Protein AF-A0A8T4S2D9-F1 (afdb_monomer_lite)

Foldseek 3Di:
DDDDDDQDDLVRLLVVLLVLCQVFQKAAQDDDDPPPDTDRIDGPCCRQLVDPSSVSSLLNNVLVVCPPDDFQEEEAEPDFRVSNQVSNCVSCVVVVHRHWYKYAYPAFDPDDPRARMDTPDDAATAYEYEGAEFDQQPRVVVVCVSSVVRNYHDQAYEYAEYQPPHNRVVCVVVVHDYYYSYYPVSHCPVPPPDPPPVDPPPDPPPPPDPPPPPPDPPLCPVQVVFWAADWDAPPVQQWIWTDGQQQKTFIAHVVNHTQDMDRHDGGKYFAEDDPFWTWIDHQQQKIFIAGPNRRHTQEMDHDPAGFQHWYDDPLAIWTFGQQQKIFGAHNRYRHTPDMDGDPDFGFNYWDDDNQKIWTAGPVRDIDIDGND

Structure (mmCIF, N/CA/C/O backbone):
data_AF-A0A8T4S2D9-F1
#
_entry.id   AF-A0A8T4S2D9-F1
#
loop_
_atom_site.group_PDB
_atom_site.id
_atom_site.type_symbol
_atom_site.label_atom_id
_atom_site.label_alt_id
_atom_site.label_comp_id
_atom_site.label_asym_id
_atom_site.label_entity_id
_atom_site.label_seq_id
_atom_site.pdbx_PDB_ins_code
_atom_site.Cartn_x
_atom_site.Cartn_y
_atom_site.Cartn_z
_atom_site.occupancy
_atom_site.B_iso_or_equiv
_atom_site.auth_seq_id
_atom_site.auth_comp_id
_atom_site.auth_asym_id
_atom_site.auth_atom_id
_atom_site.pdbx_PDB_model_num
ATOM 1 N N . MET A 1 1 ? 1.101 34.902 34.297 1.00 40.12 1 MET A N 1
ATOM 2 C CA . MET A 1 1 ? 0.117 34.464 33.284 1.00 40.12 1 MET A CA 1
ATOM 3 C C . MET A 1 1 ? 0.397 35.262 32.028 1.00 40.12 1 MET A C 1
ATOM 5 O O . MET A 1 1 ? -0.194 36.312 31.840 1.00 40.12 1 MET A O 1
ATOM 9 N N . GLU A 1 2 ? 1.355 34.818 31.225 1.00 36.38 2 GLU A N 1
ATOM 10 C CA . GLU A 1 2 ? 1.645 35.434 29.930 1.00 36.38 2 GLU A CA 1
ATOM 11 C C . GLU A 1 2 ? 1.267 34.438 28.834 1.00 36.38 2 GLU A C 1
ATOM 13 O O . GLU A 1 2 ? 1.702 33.289 28.858 1.00 36.38 2 GLU A O 1
ATOM 18 N N . GLY A 1 3 ? 0.389 34.889 27.935 1.00 41.44 3 GLY A N 1
ATOM 19 C CA . GLY A 1 3 ? 0.235 34.404 26.564 1.00 41.44 3 GLY A CA 1
ATOM 20 C C . GLY A 1 3 ? -0.006 32.909 26.348 1.00 41.44 3 GLY A C 1
ATOM 21 O O . GLY A 1 3 ? 0.814 32.255 25.714 1.00 41.44 3 GLY A O 1
ATOM 22 N N . MET A 1 4 ? -1.158 32.364 26.755 1.00 44.28 4 MET A N 1
ATOM 23 C CA . MET A 1 4 ? -1.667 31.179 26.051 1.00 44.28 4 MET A CA 1
ATOM 24 C C . MET A 1 4 ? -2.374 31.661 24.791 1.00 44.28 4 MET A C 1
ATOM 26 O O . MET A 1 4 ? -3.465 32.217 24.878 1.00 44.28 4 MET A O 1
ATOM 30 N N . ALA A 1 5 ? -1.722 31.460 23.646 1.00 51.41 5 ALA A N 1
ATOM 31 C CA . ALA A 1 5 ? -2.341 31.579 22.334 1.00 51.41 5 ALA A CA 1
ATOM 32 C C . ALA A 1 5 ? -3.714 30.885 22.336 1.00 51.41 5 ALA A C 1
ATOM 34 O O . ALA A 1 5 ? -3.860 29.811 22.935 1.00 51.41 5 ALA A O 1
ATOM 35 N N . ASP A 1 6 ? -4.699 31.514 21.688 1.00 60.59 6 ASP A N 1
ATOM 36 C CA . ASP A 1 6 ? -6.007 30.915 21.425 1.00 60.59 6 ASP A CA 1
ATOM 37 C C . ASP A 1 6 ? -5.838 29.454 20.992 1.00 60.59 6 ASP A C 1
ATOM 39 O O . ASP A 1 6 ? -4.930 29.118 20.223 1.00 60.59 6 ASP A O 1
ATOM 43 N N . LEU A 1 7 ? -6.692 28.567 21.518 1.00 58.88 7 LEU A N 1
ATOM 44 C CA . LEU A 1 7 ? -6.711 27.175 21.073 1.00 58.88 7 LEU A CA 1
ATOM 45 C C . LEU A 1 7 ? -6.850 27.182 19.542 1.00 58.88 7 LEU A C 1
ATOM 47 O O . LEU A 1 7 ? -7.787 27.814 19.040 1.00 58.88 7 LEU A O 1
ATOM 51 N N . PRO A 1 8 ? -5.954 26.510 18.795 1.00 74.44 8 PRO A N 1
ATOM 52 C CA . PRO A 1 8 ? -6.061 26.490 17.349 1.00 74.44 8 PRO A CA 1
ATOM 53 C C . PRO A 1 8 ? -7.419 25.900 16.979 1.00 74.44 8 PRO A C 1
ATOM 55 O O . PRO A 1 8 ? -7.876 24.918 17.577 1.00 74.44 8 PRO A O 1
ATOM 58 N N . LYS A 1 9 ? -8.086 26.513 15.999 1.00 85.75 9 LYS A N 1
ATOM 59 C CA . LYS A 1 9 ? -9.349 25.983 15.471 1.00 85.75 9 LYS A CA 1
ATOM 60 C C . LYS A 1 9 ? -9.108 24.572 14.931 1.00 85.75 9 LYS A C 1
ATOM 62 O O . LYS A 1 9 ? -8.006 24.264 14.483 1.00 85.75 9 LYS A O 1
ATOM 67 N N . TYR A 1 10 ? -10.147 23.734 14.938 1.00 89.44 10 TYR A N 1
ATOM 68 C CA . TYR A 1 10 ? -10.045 22.325 14.536 1.00 89.44 10 TYR A CA 1
ATOM 69 C C . TYR A 1 10 ? -9.284 22.129 13.215 1.00 89.44 10 TYR A C 1
ATOM 71 O O . TYR A 1 10 ? -8.347 21.341 13.176 1.00 89.44 10 TYR A O 1
ATOM 79 N N . GLU A 1 11 ? -9.614 22.898 12.173 1.00 91.25 11 GLU A N 1
ATOM 80 C CA . GLU A 1 11 ? -8.956 22.787 10.861 1.00 91.25 11 GLU A CA 1
ATOM 81 C C . GLU A 1 11 ? -7.472 23.173 10.883 1.00 91.25 11 GLU A C 1
ATOM 83 O O . GLU A 1 11 ? -6.650 22.529 10.235 1.00 91.25 11 GLU A O 1
ATOM 88 N N . GLU A 1 12 ? -7.097 24.180 11.675 1.00 90.75 12 GLU A N 1
ATOM 89 C CA . GLU A 1 12 ? -5.694 24.572 11.826 1.00 90.75 12 GLU A CA 1
ATOM 90 C C . GLU A 1 12 ? -4.903 23.476 12.548 1.00 90.75 12 GLU A C 1
ATOM 92 O O . GLU A 1 12 ? -3.819 23.080 12.112 1.00 90.75 12 GLU A O 1
ATOM 97 N N . ALA A 1 13 ? -5.468 22.942 13.634 1.00 93.06 13 ALA A N 1
ATOM 98 C CA . ALA A 1 13 ? -4.858 21.848 14.373 1.00 93.06 13 ALA A CA 1
ATOM 99 C C . ALA A 1 13 ? -4.751 20.578 13.517 1.00 93.06 13 ALA A C 1
ATOM 101 O O . ALA A 1 13 ? -3.737 19.879 13.573 1.00 93.06 13 ALA A O 1
ATOM 102 N N . ARG A 1 14 ? -5.771 20.311 12.692 1.00 95.62 14 ARG A N 1
ATOM 103 C CA . ARG A 1 14 ? -5.827 19.167 11.782 1.00 95.62 14 ARG A CA 1
ATOM 104 C C . ARG A 1 14 ? -4.739 19.279 10.727 1.00 95.62 14 ARG A C 1
ATOM 106 O O . ARG A 1 14 ? -3.975 18.337 10.560 1.00 95.62 14 ARG A O 1
ATOM 113 N N . GLU A 1 15 ? -4.601 20.426 10.073 1.00 92.12 15 GLU A N 1
ATOM 114 C CA . GLU A 1 15 ? -3.574 20.613 9.047 1.00 92.12 15 GLU A CA 1
ATOM 115 C C . GLU A 1 15 ? -2.151 20.545 9.625 1.00 92.12 15 GLU A C 1
ATOM 117 O O . GLU A 1 15 ? -1.279 19.885 9.057 1.00 92.12 15 GLU A O 1
ATOM 122 N N . ARG A 1 16 ? -1.903 21.155 10.791 1.00 92.69 16 ARG A N 1
ATOM 123 C CA . ARG A 1 16 ? -0.596 21.067 11.465 1.00 92.69 16 ARG A CA 1
ATOM 124 C C . ARG A 1 16 ? -0.253 19.634 11.862 1.00 92.69 16 ARG A C 1
ATOM 126 O O . ARG A 1 16 ? 0.860 19.175 11.609 1.00 92.69 16 ARG A O 1
ATOM 133 N N . LEU A 1 17 ? 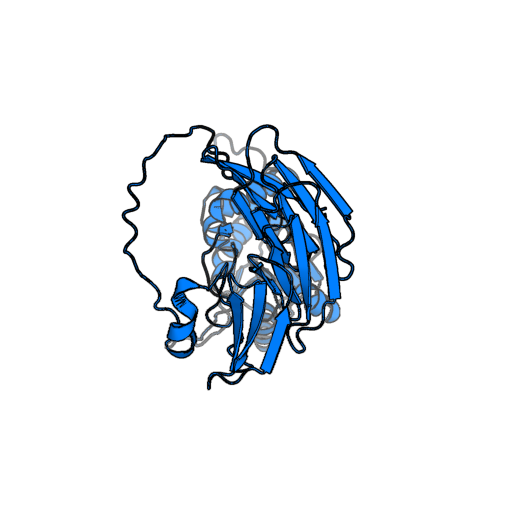-1.213 18.901 12.426 1.00 95.94 17 LEU A N 1
ATOM 134 C CA . LEU A 1 17 ? -1.000 17.507 12.804 1.00 95.94 17 LEU A CA 1
ATOM 135 C C . LEU A 1 17 ? -0.800 16.615 11.575 1.00 95.94 17 LEU A C 1
ATOM 137 O O . LEU A 1 17 ? 0.057 15.736 11.607 1.00 95.94 17 LEU A O 1
ATOM 141 N N . ARG A 1 18 ? -1.518 16.874 10.473 1.00 94.38 18 ARG A N 1
ATOM 142 C CA . ARG A 1 18 ? -1.321 16.178 9.192 1.00 94.38 18 ARG A CA 1
ATOM 143 C C . ARG A 1 18 ? 0.119 16.317 8.703 1.00 94.38 18 ARG A C 1
ATOM 145 O O . ARG A 1 18 ? 0.728 15.317 8.332 1.00 94.38 18 ARG A O 1
ATOM 152 N N . ARG A 1 19 ? 0.692 17.526 8.767 1.00 87.00 19 ARG A N 1
ATOM 153 C CA . ARG A 1 19 ? 2.099 17.772 8.404 1.00 87.00 19 ARG A CA 1
ATOM 154 C C . ARG A 1 19 ? 3.067 17.009 9.296 1.00 87.00 19 ARG A C 1
ATOM 156 O O . ARG A 1 19 ? 3.975 16.382 8.765 1.00 87.00 19 ARG A O 1
ATOM 163 N N . LEU A 1 20 ? 2.844 16.996 10.612 1.00 90.19 20 LEU A N 1
ATOM 164 C CA . LEU A 1 20 ? 3.664 16.197 11.528 1.00 90.19 20 LEU A CA 1
ATOM 165 C C . LEU A 1 20 ? 3.582 14.704 11.184 1.00 90.19 20 LEU A C 1
ATOM 167 O O . LEU A 1 20 ? 4.607 14.041 11.084 1.00 90.19 20 LEU A O 1
ATOM 171 N N . ILE A 1 21 ? 2.388 14.167 10.924 1.00 93.31 21 ILE A N 1
ATOM 172 C CA . ILE A 1 21 ? 2.227 12.771 10.484 1.00 93.31 21 ILE A CA 1
ATOM 173 C C . ILE A 1 21 ? 3.008 12.507 9.192 1.00 93.31 21 ILE A C 1
ATOM 175 O O . ILE A 1 21 ? 3.721 11.511 9.112 1.00 93.31 21 ILE A O 1
ATOM 179 N N . MET A 1 22 ? 2.941 13.411 8.217 1.00 83.81 22 MET A N 1
ATOM 180 C CA . MET A 1 22 ? 3.676 13.286 6.956 1.00 83.81 22 MET A CA 1
ATOM 181 C C . MET A 1 22 ? 5.196 13.441 7.071 1.00 83.81 22 MET A C 1
ATOM 183 O O . MET A 1 22 ? 5.897 13.085 6.127 1.00 83.81 22 MET A O 1
ATOM 187 N N . ASP A 1 23 ? 5.689 14.057 8.139 1.00 80.50 23 ASP A N 1
ATOM 188 C CA . ASP A 1 23 ? 7.114 14.295 8.375 1.00 80.50 23 ASP A CA 1
ATOM 189 C C . ASP A 1 23 ? 7.760 13.134 9.145 1.00 80.50 23 ASP A C 1
ATOM 191 O O . ASP A 1 23 ? 8.863 12.700 8.833 1.00 80.50 23 ASP A O 1
ATOM 195 N N . ARG A 1 24 ? 7.041 12.580 10.128 1.00 89.00 24 ARG A N 1
ATOM 196 C CA . ARG A 1 24 ? 7.608 11.613 11.087 1.00 89.00 24 ARG A CA 1
ATOM 197 C C . ARG A 1 24 ? 6.763 10.375 11.349 1.00 89.00 24 ARG A C 1
ATOM 199 O O . ARG A 1 24 ? 7.310 9.360 11.780 1.00 89.00 24 ARG A O 1
ATOM 206 N N . GLY A 1 25 ? 5.457 10.454 11.104 1.00 87.75 25 GLY A N 1
ATOM 207 C CA . GLY A 1 25 ? 4.507 9.372 11.366 1.00 87.75 25 GLY A CA 1
ATOM 208 C C . GLY A 1 25 ? 4.432 8.313 10.266 1.00 87.75 25 GLY A C 1
ATOM 209 O O . GLY A 1 25 ? 3.946 7.220 10.538 1.00 87.75 25 GLY A O 1
ATOM 210 N N . ILE A 1 26 ? 4.906 8.609 9.053 1.00 84.69 26 ILE A N 1
ATOM 211 C CA . ILE A 1 26 ? 4.998 7.658 7.936 1.00 84.69 26 ILE A CA 1
ATOM 212 C C . ILE A 1 26 ? 6.454 7.201 7.809 1.00 84.69 26 ILE A C 1
ATOM 214 O O . ILE A 1 26 ? 7.343 8.015 7.567 1.00 84.69 26 ILE A O 1
ATOM 218 N N . LYS A 1 27 ? 6.697 5.899 7.969 1.00 81.50 27 LYS A N 1
ATOM 219 C CA . LYS A 1 27 ? 8.010 5.267 7.801 1.00 81.50 27 LYS A CA 1
ATOM 220 C C . LYS A 1 27 ? 8.038 4.526 6.471 1.00 81.50 27 LYS A C 1
ATOM 222 O O . LYS A 1 27 ? 7.222 3.637 6.242 1.00 81.50 27 LYS A O 1
ATOM 227 N N . TRP A 1 28 ? 8.951 4.893 5.583 1.00 70.31 28 TRP A N 1
ATOM 228 C CA . TRP A 1 28 ? 9.031 4.334 4.231 1.00 70.31 28 TRP A CA 1
ATOM 229 C C . TRP A 1 28 ? 9.990 3.146 4.187 1.00 70.31 28 TRP A C 1
ATOM 231 O O . TRP A 1 28 ? 11.093 3.222 4.716 1.00 70.31 28 TRP A O 1
ATOM 241 N N . GLY A 1 29 ? 9.572 2.034 3.576 1.00 55.22 29 GLY A N 1
ATOM 242 C CA . GLY A 1 29 ? 10.379 0.809 3.466 1.00 55.22 29 GLY A CA 1
ATOM 243 C C . GLY A 1 29 ? 10.668 0.081 4.789 1.00 55.22 29 GLY A C 1
ATOM 244 O O . GLY A 1 29 ? 11.360 -0.942 4.790 1.00 55.22 29 GLY A O 1
ATOM 245 N N . GLU A 1 30 ? 10.140 0.583 5.905 1.00 56.03 30 GLU A N 1
ATOM 246 C CA . GLU A 1 30 ? 10.275 0.004 7.238 1.00 56.03 30 GLU A CA 1
ATOM 247 C C . GLU A 1 30 ? 9.021 -0.795 7.611 1.00 56.03 30 GLU A C 1
ATOM 249 O O . GLU A 1 30 ? 7.894 -0.323 7.459 1.00 56.03 30 GLU A O 1
ATOM 254 N N . GLY A 1 31 ? 9.223 -2.006 8.141 1.00 54.72 31 GLY A N 1
ATOM 255 C CA . GLY A 1 31 ? 8.164 -2.895 8.625 1.00 54.72 31 GLY A CA 1
ATOM 256 C C . GLY A 1 31 ? 7.902 -4.115 7.735 1.00 54.72 31 GLY A C 1
ATOM 257 O O . GLY A 1 31 ? 8.280 -4.165 6.565 1.00 54.72 31 GLY A O 1
ATOM 258 N N . MET A 1 32 ? 7.256 -5.128 8.312 1.00 41.47 32 MET A N 1
ATOM 259 C CA . MET A 1 32 ? 6.897 -6.381 7.637 1.00 41.47 32 MET A CA 1
ATOM 260 C C . MET A 1 32 ? 5.380 -6.461 7.438 1.00 41.47 32 MET A C 1
ATOM 262 O O . MET A 1 32 ? 4.614 -6.187 8.364 1.00 41.47 32 MET A O 1
ATOM 266 N N . MET A 1 33 ? 4.936 -6.871 6.248 1.00 47.72 33 MET A N 1
ATOM 267 C CA . MET A 1 33 ? 3.598 -7.449 6.080 1.00 47.72 33 MET A CA 1
ATOM 268 C C . MET A 1 33 ? 3.614 -8.919 6.535 1.00 47.72 33 MET A C 1
ATOM 270 O O . MET A 1 33 ? 4.644 -9.440 6.943 1.00 47.72 33 MET A O 1
ATOM 274 N N . ARG A 1 34 ? 2.467 -9.612 6.543 1.00 33.16 34 ARG A N 1
ATOM 275 C CA . ARG A 1 34 ? 2.457 -11.067 6.797 1.00 33.16 34 ARG A CA 1
ATOM 276 C C . ARG A 1 34 ? 3.310 -11.778 5.731 1.00 33.16 34 ARG A C 1
ATOM 278 O O . ARG A 1 34 ? 3.005 -11.649 4.550 1.00 33.16 34 ARG A O 1
ATOM 285 N N . GLY A 1 35 ? 4.305 -12.558 6.163 1.00 38.19 35 GLY A N 1
ATOM 286 C CA . GLY A 1 35 ? 5.323 -13.164 5.288 1.00 38.19 35 GLY A CA 1
ATOM 287 C C . GLY A 1 35 ? 6.521 -12.231 5.084 1.00 38.19 35 GLY A C 1
ATOM 288 O O . GLY A 1 35 ? 6.435 -11.056 5.413 1.00 38.19 35 GLY A O 1
ATOM 289 N N . ASP A 1 36 ? 7.638 -12.724 4.551 1.00 37.81 36 ASP A N 1
ATOM 290 C CA . ASP A 1 36 ? 8.926 -12.000 4.440 1.00 37.81 36 ASP A CA 1
ATOM 291 C C . ASP A 1 36 ? 8.929 -10.773 3.485 1.00 37.81 36 ASP A C 1
ATOM 293 O O . ASP A 1 36 ? 9.962 -10.377 2.945 1.00 37.81 36 ASP A O 1
ATOM 297 N N . VAL A 1 37 ? 7.773 -10.151 3.242 1.00 39.72 37 VAL A N 1
ATOM 298 C CA . VAL A 1 37 ? 7.588 -8.994 2.364 1.00 39.72 37 VAL A CA 1
ATOM 299 C C . VAL A 1 37 ? 7.644 -7.706 3.189 1.00 39.72 37 VAL A C 1
ATOM 301 O O . VAL A 1 37 ? 6.832 -7.492 4.095 1.00 39.72 37 VAL A O 1
ATOM 304 N N . ARG A 1 38 ? 8.585 -6.813 2.855 1.00 47.62 38 ARG A N 1
ATOM 305 C CA . ARG A 1 38 ? 8.668 -5.473 3.460 1.00 47.62 38 ARG A CA 1
ATOM 306 C C . ARG A 1 38 ? 7.488 -4.604 3.026 1.00 47.62 38 ARG A C 1
ATOM 308 O O . ARG A 1 38 ? 7.089 -4.617 1.863 1.00 47.62 38 ARG A O 1
ATOM 315 N N . ALA A 1 39 ? 6.939 -3.837 3.961 1.00 51.28 39 ALA A N 1
ATOM 316 C CA . ALA A 1 39 ? 5.888 -2.871 3.667 1.00 51.28 39 ALA A CA 1
ATOM 317 C C . ALA A 1 39 ? 6.466 -1.643 2.938 1.00 51.28 39 ALA A C 1
ATOM 319 O O . ALA A 1 39 ? 7.525 -1.146 3.312 1.00 51.28 39 ALA A O 1
ATOM 320 N N . LYS A 1 40 ? 5.766 -1.136 1.907 1.00 59.81 40 LYS A N 1
ATOM 321 C CA . LYS A 1 40 ? 6.160 0.094 1.181 1.00 59.81 40 LYS A CA 1
ATOM 322 C C . LYS A 1 40 ? 6.233 1.299 2.120 1.00 59.81 40 LYS A C 1
ATOM 324 O O . LYS A 1 40 ? 7.136 2.123 2.023 1.00 59.81 40 LYS A O 1
ATOM 329 N N . TRP A 1 41 ? 5.295 1.355 3.053 1.00 75.81 41 TRP A N 1
ATOM 330 C CA . TRP A 1 41 ? 5.269 2.292 4.157 1.00 75.81 41 TRP A CA 1
ATOM 331 C C . TRP A 1 41 ? 4.575 1.643 5.352 1.00 75.81 41 TRP A C 1
ATOM 333 O O . TRP A 1 41 ? 3.748 0.739 5.200 1.00 75.81 41 TRP A O 1
ATOM 343 N N . THR A 1 42 ? 4.888 2.129 6.544 1.00 77.19 42 THR A N 1
ATOM 344 C CA . THR A 1 42 ? 4.142 1.866 7.771 1.00 77.19 42 THR A CA 1
ATOM 345 C C . THR A 1 42 ? 3.823 3.173 8.476 1.00 77.19 42 THR A C 1
ATOM 347 O O . THR A 1 42 ? 4.488 4.188 8.283 1.00 77.19 42 THR A O 1
ATOM 350 N N . PHE A 1 43 ? 2.771 3.156 9.287 1.00 85.56 43 PHE A N 1
ATOM 351 C CA . PHE A 1 43 ? 2.509 4.242 10.218 1.00 85.56 43 PHE A CA 1
ATOM 352 C C . PHE A 1 43 ? 3.154 3.918 11.561 1.00 85.56 43 PHE A C 1
ATOM 354 O O . PHE A 1 43 ? 2.818 2.906 12.175 1.00 85.56 43 PHE A O 1
ATOM 361 N N . ASP A 1 44 ? 4.016 4.813 12.035 1.00 91.50 44 ASP A N 1
ATOM 362 C CA . ASP A 1 44 ? 4.398 4.886 13.440 1.00 91.50 44 ASP A CA 1
ATOM 363 C C . ASP A 1 44 ? 3.936 6.218 14.034 1.00 91.50 44 ASP A C 1
ATOM 365 O O . ASP A 1 44 ? 4.689 7.179 14.184 1.00 91.50 44 ASP A O 1
ATOM 369 N N . LEU A 1 45 ? 2.647 6.291 14.365 1.00 95.50 45 LEU A N 1
ATOM 370 C CA . LEU A 1 45 ? 2.024 7.522 14.857 1.00 95.50 45 LEU A CA 1
ATOM 371 C C . LEU A 1 45 ? 2.504 7.913 16.260 1.00 95.50 45 LEU A C 1
ATOM 373 O O . LEU A 1 45 ? 2.291 9.050 16.681 1.00 95.50 45 LEU A O 1
ATOM 377 N N . ARG A 1 46 ? 3.200 7.024 16.977 1.00 95.81 46 ARG A N 1
ATOM 378 C CA . ARG A 1 46 ? 3.773 7.326 18.300 1.00 95.81 46 ARG A CA 1
ATOM 379 C C . ARG A 1 46 ? 4.890 8.359 18.200 1.00 95.81 46 ARG A C 1
ATOM 381 O O . ARG A 1 46 ? 4.971 9.225 19.064 1.00 95.81 46 ARG A O 1
ATOM 388 N N . GLU A 1 47 ? 5.649 8.346 17.105 1.00 94.75 47 GLU A N 1
ATOM 389 C CA . GLU A 1 47 ? 6.670 9.354 16.776 1.00 94.75 47 GLU A CA 1
ATOM 390 C C . GLU A 1 47 ? 6.088 10.769 16.656 1.00 94.75 47 GLU A C 1
ATOM 392 O O . GLU A 1 47 ? 6.806 11.761 16.768 1.00 94.75 47 GLU A O 1
ATOM 397 N N . VAL A 1 48 ? 4.775 10.873 16.434 1.00 96.62 48 VAL A N 1
ATOM 398 C CA . VAL A 1 48 ? 4.039 12.140 16.399 1.00 96.62 48 VAL A CA 1
ATOM 399 C C . VAL A 1 48 ? 3.375 12.418 17.739 1.00 96.62 48 VAL A C 1
ATOM 401 O O . VAL A 1 48 ? 3.556 13.491 18.314 1.00 96.62 48 VAL A O 1
ATOM 404 N N . LEU A 1 49 ? 2.614 11.450 18.248 1.00 97.38 49 LEU A N 1
ATOM 405 C CA . LEU A 1 49 ? 1.780 11.596 19.441 1.00 97.38 49 LEU A CA 1
ATOM 406 C C . LEU A 1 49 ? 2.595 11.806 20.724 1.00 97.38 49 LEU A C 1
ATOM 408 O O . LEU A 1 49 ? 2.103 12.447 21.649 1.00 97.38 49 LEU A O 1
ATOM 412 N N . LEU A 1 50 ? 3.841 11.324 20.774 1.00 96.50 50 LEU A N 1
ATOM 413 C CA . LEU A 1 50 ? 4.757 11.505 21.908 1.00 96.50 50 LEU A CA 1
ATOM 414 C C . LEU A 1 50 ? 5.633 12.763 21.797 1.00 96.50 50 LEU A C 1
ATOM 416 O O . LEU A 1 50 ? 6.594 12.926 22.544 1.00 96.50 50 LEU A O 1
ATOM 420 N N . THR A 1 51 ? 5.293 13.680 20.893 1.00 96.06 51 THR A N 1
ATOM 421 C CA . THR A 1 51 ? 5.920 15.006 20.810 1.00 96.06 51 THR A CA 1
ATOM 422 C C . THR A 1 51 ? 5.031 16.038 21.505 1.00 96.06 51 THR A C 1
ATOM 424 O O . THR A 1 51 ? 3.809 15.879 21.478 1.00 96.06 51 THR A O 1
ATOM 427 N N . PRO A 1 52 ? 5.579 17.122 22.088 1.00 95.44 52 PRO A N 1
ATOM 428 C CA . PRO A 1 52 ? 4.754 18.143 22.738 1.00 95.44 52 PRO A CA 1
ATOM 429 C C . PRO A 1 52 ? 3.663 18.706 21.817 1.00 95.44 52 PRO A C 1
ATOM 431 O O . PRO A 1 52 ? 2.503 18.813 22.214 1.00 95.44 52 PRO A O 1
ATOM 434 N N . GLU A 1 53 ? 4.016 19.009 20.564 1.00 95.06 53 GLU A N 1
ATOM 435 C CA . GLU A 1 53 ? 3.073 19.555 19.589 1.00 95.06 53 GLU A CA 1
ATOM 436 C C . GLU A 1 53 ? 2.053 18.511 19.120 1.00 95.06 53 GLU A C 1
ATOM 438 O O . GLU A 1 53 ? 0.854 18.777 19.163 1.00 95.06 53 GLU A O 1
ATOM 443 N N . GLY A 1 54 ? 2.483 17.308 18.727 1.00 96.38 54 GLY A N 1
ATOM 444 C CA . GLY A 1 54 ? 1.559 16.270 18.261 1.00 96.38 54 GLY A CA 1
ATOM 445 C C . GLY A 1 54 ? 0.593 15.801 19.353 1.00 96.38 54 GLY A C 1
ATOM 446 O O . GLY A 1 54 ? -0.595 15.600 19.091 1.00 96.38 54 GLY A O 1
ATOM 447 N N . SER A 1 55 ? 1.067 15.716 20.597 1.00 96.69 55 SER A N 1
ATOM 448 C CA . SER A 1 55 ? 0.248 15.435 21.779 1.00 96.69 55 SER A CA 1
ATOM 449 C C . SER A 1 55 ? -0.819 16.517 21.996 1.00 96.69 55 SER A C 1
ATOM 451 O O . SER A 1 55 ? -2.008 16.222 22.135 1.00 96.69 55 SER A O 1
ATOM 453 N N . TYR A 1 56 ? -0.426 17.793 21.932 1.00 95.94 56 TYR A N 1
ATOM 454 C CA . TYR A 1 56 ? -1.355 18.914 22.056 1.00 95.94 56 TYR A CA 1
ATOM 455 C C . TYR A 1 56 ? -2.391 18.944 20.922 1.00 95.94 56 TYR A C 1
ATOM 457 O O . TYR A 1 56 ? -3.592 18.986 21.191 1.00 95.94 56 TYR A O 1
ATOM 465 N N . LEU A 1 57 ? -1.957 18.875 19.662 1.00 97.31 57 LEU A N 1
ATOM 466 C CA . LEU A 1 57 ? -2.844 18.957 18.498 1.00 97.31 57 LEU A CA 1
ATOM 467 C C . LEU A 1 57 ? -3.805 17.766 18.416 1.00 97.31 57 LEU A C 1
ATOM 469 O O . LEU A 1 57 ? -4.989 17.949 18.129 1.00 97.31 57 LEU A O 1
ATOM 473 N N . SER A 1 58 ? -3.337 16.552 18.719 1.00 97.62 58 SER A N 1
ATOM 474 C CA . SER A 1 58 ? -4.218 15.381 18.780 1.00 97.62 58 SER A CA 1
ATOM 475 C C . SER A 1 58 ? -5.287 15.547 19.863 1.00 97.62 58 SER A C 1
ATOM 477 O O . SER A 1 58 ? -6.456 15.287 19.592 1.00 97.62 58 SER A O 1
ATOM 479 N N . SER A 1 59 ? -4.952 16.081 21.044 1.00 97.50 59 SER A N 1
ATOM 480 C CA . SER A 1 59 ? -5.947 16.333 22.097 1.00 97.50 59 SER A CA 1
ATOM 481 C C . SER A 1 59 ? -7.076 17.277 21.657 1.00 97.50 59 SER A C 1
ATOM 483 O O . SER A 1 59 ? -8.239 17.027 21.979 1.00 97.50 59 SER A O 1
ATOM 485 N N . VAL A 1 60 ? -6.757 18.305 20.856 1.00 96.69 60 VAL A N 1
ATOM 486 C CA . VAL A 1 60 ? -7.742 19.222 20.253 1.00 96.69 60 VAL A CA 1
ATOM 487 C C . VAL A 1 60 ? -8.666 18.451 19.306 1.00 96.69 60 VAL A C 1
ATOM 489 O O . VAL A 1 60 ? -9.889 18.518 19.433 1.00 96.69 60 VAL A O 1
ATOM 492 N N . LEU A 1 61 ? -8.085 17.673 18.388 1.00 97.75 61 LEU A N 1
ATOM 493 C CA . LEU A 1 61 ? -8.827 16.907 17.384 1.00 97.75 61 LEU A CA 1
ATOM 494 C C . LEU A 1 61 ? -9.753 15.867 18.014 1.00 97.75 61 LEU A C 1
ATOM 496 O O . LEU A 1 61 ? -10.931 15.795 17.666 1.00 97.75 61 LEU A O 1
ATOM 500 N N . PHE A 1 62 ? -9.241 15.074 18.955 1.00 98.06 62 PHE A N 1
ATOM 501 C CA . PHE A 1 62 ? -10.034 14.063 19.648 1.00 98.06 62 PHE A CA 1
ATOM 502 C C . PHE A 1 62 ? -11.143 14.698 20.495 1.00 98.06 62 PHE A C 1
ATOM 504 O O . PHE A 1 62 ? -12.274 14.217 20.450 1.00 98.06 62 PHE A O 1
ATOM 511 N N . SER A 1 63 ? -10.872 15.799 21.205 1.00 96.94 63 SER A N 1
ATOM 512 C CA . SER A 1 63 ? -11.891 16.538 21.969 1.00 96.94 63 SER A CA 1
ATOM 513 C C . SER A 1 63 ? -13.058 16.992 21.082 1.00 96.94 63 SER A C 1
ATOM 515 O O . SER A 1 63 ? -14.225 16.834 21.455 1.00 96.94 63 SER A O 1
ATOM 517 N N . GLU A 1 64 ? -12.760 17.487 19.876 1.00 96.19 64 GLU A N 1
ATOM 518 C CA . GLU A 1 64 ? -13.777 17.892 18.903 1.00 96.19 64 GLU A CA 1
ATOM 519 C C . GLU A 1 64 ? -14.544 16.690 18.338 1.00 96.19 64 GLU A C 1
ATOM 521 O O . GLU A 1 64 ? -15.776 16.689 18.306 1.00 96.19 64 GLU A O 1
ATOM 526 N N . MET A 1 65 ? -13.839 15.624 17.947 1.00 96.81 65 MET A N 1
ATOM 527 C CA . MET A 1 65 ? -14.466 14.411 17.416 1.00 96.81 65 MET A CA 1
ATOM 528 C C . MET A 1 65 ? -15.378 13.733 18.442 1.00 96.81 65 MET A C 1
ATOM 530 O O . MET A 1 65 ? -16.413 13.185 18.061 1.00 96.81 65 MET A O 1
ATOM 534 N N . LEU A 1 66 ? -15.065 13.828 19.734 1.00 96.94 66 LEU A N 1
ATOM 535 C CA . LEU A 1 66 ? -15.906 13.319 20.817 1.00 96.94 66 LEU A CA 1
ATOM 536 C C . LEU A 1 66 ? -17.221 14.093 20.996 1.00 96.94 66 LEU A C 1
ATOM 538 O O . LEU A 1 66 ? -18.129 13.608 21.673 1.00 96.94 66 LEU A O 1
ATOM 542 N N . LYS A 1 67 ? -17.394 15.269 20.377 1.00 94.12 67 LYS A N 1
ATOM 543 C CA . LYS A 1 67 ? -18.692 15.956 20.398 1.00 94.12 67 LYS A CA 1
ATOM 544 C C . LYS A 1 67 ? -19.770 15.109 19.709 1.00 94.12 67 LYS A C 1
ATOM 546 O O . LYS A 1 67 ? -19.575 14.544 18.625 1.00 94.12 67 LYS A O 1
ATOM 551 N N . GLY A 1 68 ? -20.934 15.035 20.353 1.00 90.31 68 GLY A N 1
ATOM 552 C CA . GLY A 1 68 ? -22.068 14.225 19.904 1.00 90.31 68 GLY A CA 1
ATOM 553 C C . GLY A 1 68 ? -21.930 12.728 20.198 1.00 90.31 68 GLY A C 1
ATOM 554 O O . GLY A 1 68 ? -22.626 11.933 19.566 1.00 90.31 68 GLY A O 1
ATOM 555 N N . PHE A 1 69 ? -21.014 12.339 21.083 1.00 95.81 69 PHE A N 1
ATOM 556 C CA . PHE A 1 69 ? -21.065 11.061 21.790 1.00 95.81 69 PHE A CA 1
ATOM 557 C C . PHE A 1 69 ? -21.619 11.296 23.198 1.00 95.81 69 PHE A C 1
ATOM 559 O O . PHE A 1 69 ? -21.330 12.328 23.804 1.00 95.81 69 PHE A O 1
ATOM 566 N N . ASP A 1 70 ? -22.388 10.336 23.702 1.00 94.75 70 ASP A N 1
ATOM 567 C CA . ASP A 1 70 ? -22.813 10.259 25.101 1.00 94.75 70 ASP A CA 1
ATOM 568 C C . ASP A 1 70 ? -21.938 9.214 25.801 1.00 94.75 70 ASP A C 1
ATOM 570 O O . ASP A 1 70 ? -22.052 8.024 25.503 1.00 94.75 70 ASP A O 1
ATOM 574 N N . PHE A 1 71 ? -20.984 9.663 26.618 1.00 96.31 71 PHE A N 1
ATOM 575 C CA . PHE A 1 71 ? -19.952 8.804 27.196 1.00 96.31 71 PHE A CA 1
ATOM 576 C C . PHE A 1 71 ? -19.428 9.334 28.531 1.00 96.31 71 PHE A C 1
ATOM 578 O O . PHE A 1 71 ? -19.343 10.542 28.749 1.00 96.31 71 PHE A O 1
ATOM 585 N N . ASP A 1 72 ? -19.000 8.402 29.377 1.00 96.88 72 ASP A N 1
ATOM 586 C CA . ASP A 1 72 ? -18.450 8.650 30.706 1.00 96.88 72 ASP A CA 1
ATOM 587 C C . ASP A 1 72 ? -16.919 8.607 30.707 1.00 96.88 72 ASP A C 1
ATOM 589 O O . ASP A 1 72 ? -16.276 9.310 31.483 1.00 96.88 72 ASP A O 1
ATOM 593 N N . MET A 1 73 ? -16.314 7.776 29.849 1.00 97.31 73 MET A N 1
ATOM 594 C CA . MET A 1 73 ? -14.864 7.551 29.837 1.00 97.31 73 MET A CA 1
ATOM 595 C C . MET A 1 73 ? -14.293 7.413 28.426 1.00 97.31 73 MET A C 1
ATOM 597 O O . MET A 1 73 ? -14.980 7.004 27.486 1.00 97.31 73 MET A O 1
ATOM 601 N N . VAL A 1 74 ? -12.995 7.685 28.295 1.00 97.88 74 VAL A N 1
ATOM 602 C CA . VAL A 1 74 ? -12.257 7.539 27.035 1.00 97.88 74 VAL A CA 1
ATOM 603 C C . VAL A 1 74 ? -10.992 6.710 27.236 1.00 97.88 74 VAL A C 1
ATOM 605 O O . VAL A 1 74 ? -10.309 6.839 28.246 1.00 97.88 74 VAL A O 1
ATOM 608 N N . GLY A 1 75 ? -10.662 5.833 26.298 1.00 97.69 75 GLY A N 1
ATOM 609 C CA . GLY A 1 75 ? -9.534 4.928 26.484 1.00 97.69 75 GLY A CA 1
ATOM 610 C C . GLY A 1 75 ? -9.317 3.993 25.318 1.00 97.69 75 GLY A C 1
ATOM 611 O O . GLY A 1 75 ? -10.100 3.999 24.383 1.00 97.69 75 GLY A O 1
ATOM 612 N N . GLY A 1 76 ? -8.274 3.173 25.330 1.00 96.81 76 GLY A N 1
ATOM 613 C CA . GLY A 1 76 ? -7.983 2.359 24.152 1.00 96.81 76 GLY A CA 1
ATOM 614 C C . GLY A 1 76 ? -6.957 1.258 24.353 1.00 96.81 76 GLY A C 1
ATOM 615 O O . GLY A 1 76 ? -6.446 1.085 25.460 1.00 96.81 76 GLY A O 1
ATOM 616 N N . PRO A 1 77 ? -6.686 0.469 23.299 1.00 94.50 77 PRO A N 1
ATOM 617 C CA . PRO A 1 77 ? -5.692 -0.591 23.342 1.00 94.50 77 PRO A CA 1
ATOM 618 C C . PRO A 1 77 ? -4.270 -0.036 23.503 1.00 94.50 77 PRO A C 1
ATOM 620 O O . PRO A 1 77 ? -3.845 0.865 22.785 1.00 94.50 77 PRO A O 1
ATOM 623 N N . SER A 1 78 ? -3.510 -0.657 24.400 1.00 91.88 78 SER A N 1
ATOM 624 C CA . SER A 1 78 ? -2.083 -0.395 24.577 1.00 91.88 78 SER A CA 1
ATOM 625 C C . SER A 1 78 ? -1.278 -0.799 23.329 1.00 91.88 78 SER A C 1
ATOM 627 O O . SER A 1 78 ? -1.567 -1.826 22.699 1.00 91.88 78 SER A O 1
ATOM 629 N N . LEU A 1 79 ? -0.239 -0.071 22.904 1.00 89.19 79 LEU A N 1
ATOM 630 C CA . LEU A 1 79 ? 0.452 1.052 23.573 1.00 89.19 79 LEU A CA 1
ATOM 631 C C . LEU A 1 79 ? 0.113 2.442 22.990 1.00 89.19 79 LEU A C 1
ATOM 633 O O . LEU A 1 79 ? 0.523 3.471 23.520 1.00 89.19 79 LEU A O 1
ATOM 637 N N . ALA A 1 80 ? -0.555 2.495 21.839 1.00 89.12 80 ALA A N 1
ATOM 638 C CA . ALA A 1 80 ? -0.743 3.759 21.132 1.00 89.12 80 ALA A CA 1
ATOM 639 C C . ALA A 1 80 ? -1.767 4.669 21.829 1.00 89.12 80 ALA A C 1
ATOM 641 O O . ALA A 1 80 ? -1.599 5.890 21.856 1.00 89.12 80 ALA A O 1
ATOM 642 N N . ALA A 1 81 ? -2.796 4.076 22.443 1.00 93.81 81 ALA A N 1
ATOM 643 C CA . ALA A 1 81 ? -3.846 4.823 23.119 1.00 93.81 81 ALA A CA 1
ATOM 644 C C . ALA A 1 81 ? -3.325 5.654 24.302 1.00 93.81 81 ALA A C 1
ATOM 646 O O . ALA A 1 81 ? -3.842 6.741 24.536 1.00 93.81 81 ALA A O 1
ATOM 647 N N . GLU A 1 82 ? -2.286 5.215 25.020 1.00 94.50 82 GLU A N 1
ATOM 648 C CA . GLU A 1 82 ? -1.680 5.955 26.136 1.00 94.50 82 GLU A CA 1
ATOM 649 C C . GLU A 1 82 ? -1.238 7.365 25.715 1.00 94.50 82 GLU A C 1
ATOM 651 O O . GLU A 1 82 ? -1.487 8.338 26.432 1.00 94.50 82 GLU A O 1
ATOM 656 N N . ALA A 1 83 ? -0.638 7.485 24.525 1.00 95.75 83 ALA A N 1
ATOM 657 C CA . ALA A 1 83 ? -0.150 8.752 23.980 1.00 95.75 83 ALA A CA 1
ATOM 658 C C . ALA A 1 83 ? -1.283 9.723 23.594 1.00 95.75 83 ALA A C 1
ATOM 660 O O . ALA A 1 83 ? -1.050 10.923 23.477 1.00 95.75 83 ALA A O 1
ATOM 661 N N . ILE A 1 84 ? -2.509 9.217 23.427 1.00 98.00 84 ILE A N 1
ATOM 662 C CA . ILE A 1 84 ? -3.711 9.998 23.100 1.00 98.00 84 ILE A CA 1
ATOM 663 C C . ILE A 1 84 ? -4.504 10.318 24.369 1.00 98.00 84 ILE A C 1
ATOM 665 O O . ILE A 1 84 ? -4.920 11.455 24.578 1.00 98.00 84 ILE A O 1
ATOM 669 N N . VAL A 1 85 ? -4.718 9.324 25.234 1.00 98.19 85 VAL A N 1
ATOM 670 C CA . VAL A 1 85 ? -5.587 9.427 26.414 1.00 98.19 85 VAL A CA 1
ATOM 671 C C . VAL A 1 85 ? -5.055 10.463 27.397 1.00 98.19 85 VAL A C 1
ATOM 673 O O . VAL A 1 85 ? -5.817 11.324 27.831 1.00 98.19 85 VAL A O 1
ATOM 676 N N . CYS A 1 86 ? -3.759 10.426 27.719 1.00 96.75 86 CYS A N 1
ATOM 677 C CA . CYS A 1 86 ? -3.148 11.337 28.690 1.00 96.75 86 CYS A CA 1
ATOM 678 C C . CYS A 1 86 ? -3.339 12.829 28.344 1.00 96.75 86 CYS A C 1
ATOM 680 O O . CYS A 1 86 ? -3.875 13.564 29.180 1.00 96.75 86 CYS A O 1
ATOM 682 N N . PRO A 1 87 ? -2.963 13.317 27.145 1.00 97.31 87 PRO A N 1
ATOM 683 C CA . PRO A 1 87 ? -3.190 14.718 26.795 1.00 97.31 87 PRO A CA 1
ATOM 684 C C . PRO A 1 87 ? -4.676 15.039 26.594 1.00 97.31 87 PRO A C 1
ATOM 686 O O . PRO A 1 87 ? -5.109 16.143 26.919 1.00 97.31 87 PRO A O 1
ATOM 689 N N . LEU A 1 88 ? -5.484 14.088 26.116 1.00 98.19 88 LEU A N 1
ATOM 690 C CA . LEU A 1 88 ? -6.912 14.292 25.887 1.00 98.19 88 LEU A CA 1
ATOM 691 C C . LEU A 1 88 ? -7.691 14.540 27.181 1.00 98.19 88 LEU A C 1
ATOM 693 O O . LEU A 1 88 ? -8.471 15.489 27.235 1.00 98.19 88 LEU A O 1
ATOM 697 N N . ILE A 1 89 ? -7.481 13.747 28.234 1.00 97.94 89 ILE A N 1
ATOM 698 C CA . ILE A 1 89 ? -8.199 13.953 29.505 1.00 97.94 89 ILE A CA 1
ATOM 699 C C . ILE A 1 89 ? -7.806 15.282 30.165 1.00 97.94 89 ILE A C 1
ATOM 701 O O . ILE A 1 89 ? -8.661 15.970 30.723 1.00 97.94 89 ILE A O 1
ATOM 705 N N . LEU A 1 90 ? -6.539 15.701 30.032 1.00 97.31 90 LEU A N 1
ATOM 706 C CA . LEU A 1 90 ? -6.074 17.015 30.484 1.00 97.31 90 LEU A CA 1
ATOM 707 C C . LEU A 1 90 ? -6.720 18.143 29.673 1.00 97.31 90 LEU A C 1
ATOM 709 O O . LEU A 1 90 ? -7.191 19.129 30.244 1.00 97.31 90 LEU A O 1
ATOM 713 N N . HIS A 1 91 ? -6.794 17.983 28.351 1.00 95.88 91 HIS A N 1
ATOM 714 C CA . HIS A 1 91 ? -7.449 18.932 27.460 1.00 95.88 91 HIS A CA 1
ATOM 715 C C . HIS A 1 91 ? -8.943 19.068 27.783 1.00 95.88 91 HIS A C 1
ATOM 717 O O . HIS A 1 91 ? -9.449 20.182 27.918 1.00 95.88 91 HIS A O 1
ATOM 723 N N . LEU A 1 92 ? -9.655 17.954 27.966 1.00 96.19 92 LEU A N 1
ATOM 724 C CA . LEU A 1 92 ? -11.068 17.943 28.351 1.00 96.19 92 LEU A CA 1
ATOM 725 C C . LEU A 1 92 ? -11.275 18.634 29.703 1.00 96.19 92 LEU A C 1
ATOM 727 O O . LEU A 1 92 ? -12.153 19.492 29.811 1.00 96.19 92 LEU A O 1
ATOM 731 N N . ARG A 1 93 ? -10.415 18.355 30.695 1.00 96.50 93 ARG A N 1
ATOM 732 C CA . ARG A 1 93 ? -10.462 19.000 32.015 1.00 96.50 93 ARG A CA 1
ATOM 733 C C . ARG A 1 93 ? -10.271 20.508 31.928 1.00 96.50 93 ARG A C 1
ATOM 735 O O . ARG A 1 93 ? -11.033 21.245 32.552 1.00 96.50 93 ARG A O 1
ATOM 742 N N . LYS A 1 94 ? -9.300 20.971 31.136 1.00 94.00 94 LYS A N 1
ATOM 743 C CA . LYS A 1 94 ? -9.064 22.404 30.892 1.00 94.00 94 LYS A CA 1
ATOM 744 C C . LYS A 1 94 ? -10.282 23.087 30.256 1.00 94.00 94 LYS A C 1
ATOM 746 O O . LYS A 1 94 ? -10.531 24.254 30.526 1.00 94.00 94 LYS A O 1
ATOM 751 N N . ASN A 1 95 ? -11.064 22.348 29.470 1.00 91.00 95 ASN A N 1
ATOM 752 C CA . ASN A 1 95 ? -12.307 22.811 28.849 1.00 91.00 95 ASN A CA 1
ATOM 753 C C . ASN A 1 95 ? -13.568 22.464 29.674 1.00 91.00 95 ASN A C 1
ATOM 755 O O . ASN A 1 95 ? -14.667 22.387 29.128 1.00 91.00 95 ASN A O 1
ATOM 759 N N . GLY A 1 96 ? -13.425 22.225 30.983 1.00 93.56 96 GLY A N 1
ATOM 760 C CA . GLY A 1 96 ? -14.548 22.053 31.913 1.00 93.56 96 GLY A CA 1
ATOM 761 C C . GLY A 1 96 ? -15.215 20.673 31.913 1.00 93.56 96 GLY A C 1
ATOM 762 O O . GLY A 1 96 ? -16.203 20.484 32.618 1.00 93.56 96 GLY A O 1
ATOM 763 N N . LYS A 1 97 ? -14.691 19.689 31.172 1.00 93.88 97 LYS A N 1
ATOM 764 C CA . LYS A 1 97 ? -15.222 18.317 31.135 1.00 93.88 97 LYS A CA 1
ATOM 765 C C . LYS A 1 97 ? -14.406 17.388 32.028 1.00 93.88 97 LYS A C 1
ATOM 767 O O . LYS A 1 97 ? -13.190 17.299 31.893 1.00 93.88 97 LYS A O 1
ATOM 772 N N . ASN A 1 98 ? -15.065 16.660 32.926 1.00 94.56 98 ASN A N 1
ATOM 773 C CA . ASN A 1 98 ? -14.405 15.705 33.817 1.00 94.56 98 ASN A CA 1
ATOM 774 C C . ASN A 1 98 ? -14.559 14.269 33.298 1.00 94.56 98 ASN A C 1
ATOM 776 O O . ASN A 1 98 ? -15.426 13.538 33.762 1.00 94.56 98 ASN A O 1
ATOM 780 N N . VAL A 1 99 ? -13.734 13.891 32.320 1.00 96.19 99 VAL A N 1
ATOM 781 C CA . VAL A 1 99 ? -13.777 12.567 31.680 1.00 96.19 99 VAL A CA 1
ATOM 782 C C . VAL A 1 99 ? -12.518 11.781 32.062 1.00 96.19 99 VAL A C 1
ATOM 784 O O . VAL A 1 99 ? -11.426 12.162 31.630 1.00 96.19 99 VAL A O 1
ATOM 787 N N . PRO A 1 100 ? -12.619 10.704 32.861 1.00 96.62 100 PRO A N 1
ATOM 788 C CA . PRO A 1 100 ? -11.480 9.851 33.173 1.00 96.62 100 PRO A CA 1
ATOM 789 C C . PRO A 1 100 ? -11.030 8.990 31.982 1.00 96.62 100 PRO A C 1
ATOM 791 O O . PRO A 1 100 ? -11.807 8.641 31.090 1.00 96.62 100 PRO A O 1
ATOM 794 N N . GLY A 1 101 ? -9.746 8.624 32.014 1.00 97.06 101 GLY A N 1
ATOM 795 C CA . GLY A 1 101 ? -9.101 7.757 31.032 1.00 97.06 101 GLY A CA 1
ATOM 796 C C . GLY A 1 101 ? -9.101 6.276 31.432 1.00 97.06 101 GLY A C 1
ATOM 797 O O . GLY A 1 101 ? -9.067 5.965 32.623 1.00 97.06 101 GLY A O 1
ATOM 798 N N . PHE A 1 102 ? -9.063 5.362 30.460 1.00 96.75 102 PHE A N 1
ATOM 799 C CA . PHE A 1 102 ? -8.768 3.937 30.681 1.00 96.75 102 PHE A CA 1
ATOM 800 C C . PHE A 1 102 ? -7.806 3.382 29.621 1.00 96.75 102 PHE A C 1
ATOM 802 O O . PHE A 1 102 ? -7.685 3.941 28.534 1.00 96.75 102 PHE A O 1
ATOM 809 N N . ILE A 1 103 ? -7.133 2.265 29.911 1.00 96.50 103 ILE A N 1
ATOM 810 C CA . ILE A 1 103 ? -6.215 1.595 28.972 1.00 96.50 103 ILE A CA 1
ATOM 811 C C . ILE A 1 103 ? -6.483 0.090 28.962 1.00 96.50 103 ILE A C 1
ATOM 813 O O . ILE A 1 103 ? -6.534 -0.546 30.012 1.00 96.50 103 ILE A O 1
ATOM 817 N N . VAL A 1 104 ? -6.624 -0.498 27.775 1.00 94.75 104 VAL A N 1
ATOM 818 C CA . VAL A 1 104 ? -6.819 -1.940 27.582 1.00 94.75 104 VAL A CA 1
ATOM 819 C C . VAL A 1 104 ? -5.483 -2.597 27.251 1.00 94.75 104 VAL A C 1
ATOM 821 O O . VAL A 1 104 ? -4.883 -2.349 26.206 1.00 94.75 104 VAL A O 1
ATOM 824 N N . ARG A 1 105 ? -5.007 -3.475 28.128 1.00 90.25 105 ARG A N 1
ATOM 825 C CA . ARG A 1 105 ? -3.716 -4.150 27.986 1.00 90.25 105 ARG A CA 1
ATOM 826 C C . ARG A 1 105 ? -3.763 -5.266 26.940 1.00 90.25 105 ARG A C 1
ATOM 828 O O . ARG A 1 105 ? -4.776 -5.948 26.745 1.00 90.25 105 ARG A O 1
ATOM 835 N N . LYS A 1 106 ? -2.618 -5.523 26.301 1.00 83.69 106 LYS A N 1
ATOM 836 C CA . LYS A 1 106 ? -2.432 -6.735 25.485 1.00 83.69 106 LYS A CA 1
ATOM 837 C C . LYS A 1 106 ? -2.379 -7.988 26.352 1.00 83.69 106 LYS A C 1
ATOM 839 O O . LYS A 1 106 ? -3.028 -8.971 26.022 1.00 83.69 106 LYS A O 1
ATOM 844 N N . GLU A 1 107 ? -1.709 -7.922 27.493 1.00 82.00 107 GLU A N 1
ATOM 845 C CA . GLU A 1 107 ? -1.534 -9.050 28.406 1.00 82.00 107 GLU A CA 1
ATOM 846 C C . GLU A 1 107 ? -1.793 -8.616 29.846 1.00 82.00 107 GLU A C 1
ATOM 848 O O . GLU A 1 107 ? -1.567 -7.457 30.223 1.00 82.00 107 GLU A O 1
ATOM 853 N N . ALA A 1 108 ? -2.289 -9.551 30.654 1.00 78.12 108 ALA A N 1
ATOM 854 C CA . ALA A 1 108 ? -2.484 -9.303 32.069 1.00 78.12 108 ALA A CA 1
ATOM 855 C C . ALA A 1 108 ? -1.128 -9.241 32.788 1.00 78.12 108 ALA A C 1
ATOM 857 O O . ALA A 1 108 ? -0.134 -9.794 32.318 1.00 78.12 108 ALA A O 1
ATOM 858 N N . LYS A 1 109 ? -1.067 -8.539 33.922 1.00 68.75 109 LYS A N 1
ATOM 859 C CA . LYS A 1 109 ? 0.145 -8.528 34.751 1.00 68.75 109 LYS A CA 1
ATOM 860 C C . LYS A 1 109 ? 0.453 -9.945 35.255 1.00 68.75 109 LYS A C 1
ATOM 862 O O . LYS A 1 109 ? -0.464 -10.687 35.595 1.00 68.75 109 LYS A O 1
ATOM 867 N N . SER A 1 110 ? 1.740 -10.275 35.359 1.00 61.44 110 SER A N 1
ATOM 868 C CA . SER A 1 110 ? 2.227 -11.523 35.962 1.00 61.44 110 SER A CA 1
ATOM 869 C C . SER A 1 110 ? 2.078 -11.556 37.489 1.00 61.44 110 SER A C 1
ATOM 871 O O . SER A 1 110 ? 2.141 -12.627 38.086 1.00 61.44 110 SER A O 1
ATOM 873 N N . SER A 1 111 ? 1.861 -10.404 38.132 1.00 53.28 111 SER A N 1
ATOM 874 C CA . SER A 1 111 ? 1.637 -10.281 39.576 1.00 53.28 111 SER A CA 1
ATOM 875 C C . SER A 1 111 ? 0.776 -9.053 39.923 1.00 53.28 111 SER A C 1
ATOM 877 O O . SER A 1 111 ? 0.704 -8.082 39.163 1.00 53.28 111 SER A O 1
ATOM 879 N N . GLY A 1 112 ? 0.095 -9.094 41.075 1.00 60.78 112 GLY A N 1
ATOM 880 C CA . GLY A 1 112 ? -0.843 -8.055 41.529 1.00 60.78 112 GLY A CA 1
ATOM 881 C C . GLY A 1 112 ? -2.277 -8.258 41.022 1.00 60.78 112 GLY A C 1
ATOM 882 O O . GLY A 1 112 ? -2.668 -9.366 40.671 1.00 60.78 112 GLY A O 1
ATOM 883 N N . LEU A 1 113 ? -3.089 -7.193 40.997 1.00 60.25 113 LEU A N 1
ATOM 884 C CA . LEU A 1 113 ? -4.440 -7.235 40.419 1.00 60.25 113 LEU A CA 1
ATOM 885 C C . LEU A 1 113 ? -4.346 -7.518 38.910 1.00 60.25 113 LEU A C 1
ATOM 887 O O . LEU A 1 113 ? -3.967 -6.648 38.125 1.00 60.25 113 LEU A O 1
ATOM 891 N N . ILE A 1 114 ? -4.694 -8.745 38.521 1.00 66.75 114 ILE A N 1
ATOM 892 C CA . ILE A 1 114 ? -4.654 -9.261 37.146 1.00 66.75 114 ILE A CA 1
ATOM 893 C C . ILE A 1 114 ? -5.829 -8.662 36.355 1.00 66.75 114 ILE A C 1
ATOM 895 O O . ILE A 1 114 ? -6.844 -9.309 36.114 1.00 66.75 114 ILE A O 1
ATOM 899 N N . LYS A 1 115 ? -5.720 -7.380 35.995 1.00 80.94 115 LYS A N 1
ATOM 900 C CA . LYS A 1 115 ? -6.709 -6.662 35.180 1.00 80.94 115 LYS A CA 1
ATOM 901 C C . LYS A 1 115 ? -6.199 -6.481 33.755 1.00 80.94 115 LYS A C 1
ATOM 903 O O . LYS A 1 115 ? -5.030 -6.167 33.537 1.00 80.94 115 LYS A O 1
ATOM 908 N N . LEU A 1 116 ? -7.095 -6.650 32.785 1.00 87.50 116 LEU A N 1
ATOM 909 C CA . LEU A 1 116 ? -6.842 -6.333 31.374 1.00 87.50 116 LEU A CA 1
ATOM 910 C C . LEU A 1 116 ? -7.284 -4.913 30.999 1.00 87.50 116 LEU A C 1
ATOM 912 O O . LEU A 1 116 ? -6.924 -4.439 29.926 1.00 87.50 116 LEU A O 1
ATOM 916 N N . VAL A 1 117 ? -8.019 -4.230 31.881 1.00 91.44 117 VAL A N 1
ATOM 917 C CA . VAL A 1 117 ? -8.430 -2.832 31.719 1.00 91.44 117 VAL A CA 1
ATOM 918 C C . VAL A 1 117 ? -7.976 -2.042 32.947 1.00 91.44 117 VAL A C 1
ATOM 920 O O . VAL A 1 117 ? -8.322 -2.383 34.078 1.00 91.44 117 VAL A O 1
ATOM 923 N N . GLU A 1 118 ? -7.160 -1.020 32.718 1.00 92.31 118 GLU A N 1
ATOM 924 C CA . GLU A 1 118 ? -6.609 -0.111 33.725 1.00 92.31 118 GLU A CA 1
ATOM 925 C C . GLU A 1 118 ? -7.393 1.212 33.722 1.00 92.31 118 GLU A C 1
ATOM 927 O O . GLU A 1 118 ? -7.914 1.622 32.685 1.00 92.31 118 GLU A O 1
ATOM 932 N N . GLY A 1 119 ? -7.435 1.902 34.864 1.00 90.19 119 GLY A N 1
ATOM 933 C CA . GLY A 1 119 ? -8.200 3.140 35.063 1.00 90.19 119 GLY A CA 1
ATOM 934 C C . GLY A 1 119 ? -9.401 2.951 36.001 1.00 90.19 119 GLY A C 1
ATOM 935 O O . GLY A 1 119 ? -9.679 1.827 36.428 1.00 90.19 119 GLY A O 1
ATOM 936 N N . PRO A 1 120 ? -10.118 4.034 36.355 1.00 90.94 120 PRO A N 1
ATOM 937 C CA . PRO A 1 120 ? -11.254 3.995 37.275 1.00 90.94 120 PRO A CA 1
ATOM 938 C C . PRO A 1 120 ? -12.530 3.499 36.570 1.00 90.94 120 PRO A C 1
ATOM 940 O O . PRO A 1 120 ? -13.572 4.147 36.614 1.00 90.94 120 PRO A O 1
ATOM 943 N N . VAL A 1 121 ? -12.421 2.370 35.868 1.00 84.44 121 VAL A N 1
ATOM 944 C CA . VAL A 1 121 ? -13.513 1.767 35.102 1.00 84.44 121 VAL A CA 1
ATOM 945 C C . VAL A 1 121 ? -14.585 1.254 36.053 1.00 84.44 121 VAL A C 1
ATOM 947 O O . VAL A 1 121 ? -14.280 0.526 37.000 1.00 84.44 121 VAL A O 1
ATOM 950 N N . ASN A 1 122 ? -15.831 1.640 35.793 1.00 80.25 122 ASN A N 1
ATOM 951 C CA . ASN A 1 122 ? -17.000 1.194 36.537 1.00 80.25 122 ASN A CA 1
ATOM 952 C C . ASN A 1 122 ? -17.953 0.399 35.632 1.00 80.25 122 ASN A C 1
ATOM 954 O O . ASN A 1 122 ? -17.940 0.528 34.403 1.00 80.25 122 ASN A O 1
ATOM 958 N N . GLU A 1 123 ? -18.766 -0.451 36.254 1.00 78.81 123 GLU A N 1
ATOM 959 C CA . GLU A 1 123 ? -19.831 -1.160 35.552 1.00 78.81 123 GLU A CA 1
ATOM 960 C C . GLU A 1 123 ? -20.845 -0.151 35.002 1.00 78.81 123 GLU A C 1
ATOM 962 O O . GLU A 1 123 ? -21.218 0.804 35.681 1.00 78.81 123 GLU A O 1
ATOM 967 N N . ARG A 1 124 ? -21.335 -0.404 33.786 1.00 86.50 124 ARG A N 1
ATOM 968 C CA . ARG A 1 124 ? -22.296 0.417 33.029 1.00 86.50 124 ARG A CA 1
ATOM 969 C C . ARG A 1 124 ? -21.759 1.745 32.491 1.00 86.50 124 ARG A C 1
ATOM 971 O O . ARG A 1 124 ? -22.531 2.449 31.847 1.00 86.50 124 ARG A O 1
ATOM 978 N N . ALA A 1 125 ? -20.471 2.061 32.668 1.00 92.56 125 ALA A N 1
ATOM 979 C CA . ALA A 1 125 ? -19.856 3.197 31.979 1.00 92.56 125 ALA A CA 1
ATOM 980 C C . ALA A 1 125 ? -20.037 3.076 30.464 1.00 92.56 125 ALA A C 1
ATOM 982 O O . ALA A 1 125 ? -19.667 2.060 29.863 1.00 92.56 125 ALA A O 1
ATOM 983 N N . LYS A 1 126 ? -20.515 4.152 29.842 1.00 96.38 126 LYS A N 1
ATOM 984 C CA . LYS A 1 126 ? -20.429 4.349 28.400 1.00 96.38 126 LYS A CA 1
ATOM 985 C C . LYS A 1 126 ? -19.022 4.799 28.052 1.00 96.38 126 LYS A C 1
ATOM 987 O O . LYS A 1 126 ? -18.522 5.796 28.572 1.00 96.38 126 LYS A O 1
ATOM 992 N N . VAL A 1 127 ? -18.361 4.072 27.165 1.00 97.00 127 VAL A N 1
ATOM 993 C CA . VAL A 1 127 ? -16.952 4.297 26.845 1.00 97.00 127 VAL A CA 1
ATOM 994 C C . VAL A 1 127 ? -16.747 4.533 25.359 1.00 97.00 127 VAL A C 1
ATOM 996 O O . VAL A 1 127 ? -17.299 3.822 24.517 1.00 97.00 127 VAL A O 1
ATOM 999 N N . VAL A 1 128 ? -15.916 5.519 25.028 1.00 98.06 128 VAL A N 1
ATOM 1000 C CA . VAL A 1 128 ? -15.422 5.710 23.660 1.00 98.06 128 VAL A CA 1
ATOM 1001 C C . VAL A 1 128 ? -14.013 5.151 23.569 1.00 98.06 128 VAL A C 1
ATOM 1003 O O . VAL A 1 128 ? -13.129 5.549 24.334 1.00 98.06 128 VAL A O 1
ATOM 1006 N N . LEU A 1 129 ? -13.796 4.238 22.618 1.00 97.62 129 LEU A N 1
ATOM 1007 C CA . LEU A 1 129 ? -12.447 3.782 22.313 1.00 97.62 129 LEU A CA 1
ATOM 1008 C C . LEU A 1 129 ? -11.704 4.841 21.505 1.00 97.62 129 LEU A C 1
ATOM 1010 O O . LEU A 1 129 ? -12.217 5.301 20.489 1.00 97.62 129 LEU A O 1
ATOM 1014 N N . VAL A 1 130 ? -10.477 5.156 21.901 1.00 98.00 130 VAL A N 1
ATOM 1015 C CA . VAL A 1 130 ? -9.529 5.939 21.108 1.00 98.00 130 VAL A CA 1
ATOM 1016 C C . VAL A 1 130 ? -8.356 5.077 20.669 1.00 98.00 130 VAL A C 1
ATOM 1018 O O . VAL A 1 130 ? -7.885 4.238 21.432 1.00 98.00 130 VAL A O 1
ATOM 1021 N N . ASP A 1 131 ? -7.893 5.253 19.438 1.00 96.06 131 ASP A N 1
ATOM 1022 C CA . ASP A 1 131 ? -6.700 4.564 18.934 1.00 96.06 131 ASP A CA 1
ATOM 1023 C C . ASP A 1 131 ? -5.991 5.411 17.875 1.00 96.06 131 ASP A C 1
ATOM 1025 O O . ASP A 1 131 ? -6.587 6.314 17.281 1.00 96.06 131 ASP A O 1
ATOM 1029 N N . ASP A 1 132 ? -4.731 5.112 17.595 1.00 95.31 132 ASP A N 1
ATOM 1030 C CA . ASP A 1 132 ? -3.969 5.839 16.582 1.00 95.31 132 ASP A CA 1
ATOM 1031 C C . ASP A 1 132 ? -4.427 5.493 15.158 1.00 95.31 132 ASP A C 1
ATOM 1033 O O . ASP A 1 132 ? -4.634 6.393 14.348 1.00 95.31 132 ASP A O 1
ATOM 1037 N N . ALA A 1 133 ? -4.682 4.219 14.860 1.00 93.19 133 ALA A N 1
ATOM 1038 C CA . ALA A 1 133 ? -5.116 3.809 13.533 1.00 93.19 133 ALA A CA 1
ATOM 1039 C C . ALA A 1 133 ? -6.133 2.667 13.521 1.00 93.19 133 ALA A C 1
ATOM 1041 O O . ALA A 1 133 ? -6.024 1.699 14.273 1.00 93.19 133 ALA A O 1
ATOM 1042 N N . ILE A 1 134 ? -7.078 2.686 12.580 1.00 89.44 134 ILE A N 1
ATOM 1043 C CA . ILE A 1 134 ? -7.954 1.546 12.270 1.00 89.44 134 ILE A CA 1
ATOM 1044 C C . ILE A 1 134 ? -7.533 0.940 10.933 1.00 89.44 134 ILE A C 1
ATOM 1046 O O . ILE A 1 134 ? -7.696 1.556 9.893 1.00 89.44 134 ILE A O 1
ATOM 1050 N N . ASN A 1 135 ? -7.022 -0.294 10.976 1.00 81.94 135 ASN A N 1
ATOM 1051 C CA . ASN A 1 135 ? -6.823 -1.145 9.802 1.00 81.94 135 ASN A CA 1
ATOM 1052 C C . ASN A 1 135 ? -7.976 -2.171 9.724 1.00 81.94 135 ASN A C 1
ATOM 1054 O O . ASN A 1 135 ? -9.126 -1.786 9.566 1.00 81.94 135 ASN A O 1
ATOM 1058 N N . GLN A 1 136 ? -7.736 -3.459 9.984 1.00 75.81 136 GLN A N 1
ATOM 1059 C CA . GLN A 1 136 ? -8.798 -4.487 9.984 1.00 75.81 136 GLN A CA 1
ATOM 1060 C C . GLN A 1 136 ? -9.762 -4.423 11.187 1.00 75.81 136 GLN A C 1
ATOM 1062 O O . GLN A 1 136 ? -10.744 -5.153 11.238 1.00 75.81 136 GLN A O 1
ATOM 1067 N N . GLY A 1 137 ? -9.472 -3.607 12.206 1.00 81.81 137 GLY A N 1
ATOM 1068 C CA . GLY A 1 137 ? -10.333 -3.466 13.389 1.00 81.81 137 GLY A CA 1
ATOM 1069 C C . GLY A 1 137 ? -10.119 -4.491 14.516 1.00 81.81 137 GLY A C 1
ATOM 1070 O O . GLY A 1 137 ? -10.669 -4.313 15.599 1.00 81.81 137 GLY A O 1
ATOM 1071 N N . ASN A 1 138 ? -9.277 -5.517 14.338 1.00 80.31 138 ASN A N 1
ATOM 1072 C CA . ASN A 1 138 ? -9.113 -6.617 15.309 1.00 80.31 138 ASN A CA 1
ATOM 1073 C C . ASN A 1 138 ? -8.789 -6.163 16.747 1.00 80.31 138 ASN A C 1
ATOM 1075 O O . ASN A 1 138 ? -9.372 -6.676 17.703 1.00 80.31 138 ASN A O 1
ATOM 1079 N N . SER A 1 139 ? -7.898 -5.177 16.921 1.00 84.25 139 SER A N 1
ATOM 1080 C CA . SER A 1 139 ? -7.568 -4.655 18.258 1.00 84.25 139 SER A CA 1
ATOM 1081 C C . SER A 1 139 ? -8.759 -3.963 18.929 1.00 84.25 139 SER A C 1
ATOM 1083 O O . SER A 1 139 ? -8.926 -4.075 20.140 1.00 84.25 139 SER A O 1
ATOM 1085 N N . LYS A 1 140 ? -9.626 -3.316 18.143 1.00 91.25 140 LYS A N 1
ATOM 1086 C CA . LYS A 1 140 ? -10.826 -2.614 18.606 1.00 91.25 140 LYS A CA 1
ATOM 1087 C C . LYS A 1 140 ? -11.869 -3.616 19.066 1.00 91.25 140 LYS A C 1
ATOM 1089 O O . LYS A 1 140 ? -12.366 -3.497 20.179 1.00 91.25 140 LYS A O 1
ATOM 1094 N N . PHE A 1 141 ? -12.122 -4.655 18.269 1.00 88.31 141 PHE A N 1
ATOM 1095 C CA . PHE A 1 141 ? -13.041 -5.731 18.651 1.00 88.31 141 PHE A CA 1
ATOM 1096 C C . PHE A 1 141 ? -12.605 -6.437 19.930 1.00 88.31 141 PHE A C 1
ATOM 1098 O O . PHE A 1 141 ? -13.425 -6.661 20.820 1.00 88.31 141 PHE A O 1
ATOM 1105 N N . ARG A 1 142 ? -11.307 -6.731 20.063 1.00 90.69 142 ARG A N 1
ATOM 1106 C CA . ARG A 1 142 ? -10.764 -7.301 21.298 1.00 90.69 142 ARG A CA 1
ATOM 1107 C C . ARG A 1 142 ? -11.031 -6.391 22.498 1.00 90.69 142 ARG A C 1
ATOM 1109 O O . ARG A 1 142 ? -11.518 -6.870 23.516 1.00 90.69 142 ARG A O 1
ATOM 1116 N N . SER A 1 143 ? -10.746 -5.097 22.375 1.00 93.06 143 SER A N 1
ATOM 1117 C CA . SER A 1 143 ? -10.967 -4.133 23.455 1.00 93.06 143 SER A CA 1
ATOM 1118 C C . SER A 1 143 ? -12.444 -3.960 23.806 1.00 93.06 143 SER A C 1
ATOM 1120 O O . SER A 1 143 ? -12.780 -3.971 24.984 1.00 93.06 143 SER A O 1
ATOM 1122 N N . ILE A 1 144 ? -13.336 -3.883 22.815 1.00 93.12 144 ILE A N 1
ATOM 1123 C CA . ILE A 1 144 ? -14.792 -3.819 23.023 1.00 93.12 144 ILE A CA 1
ATOM 1124 C C . ILE A 1 144 ? -15.284 -5.048 23.795 1.00 93.12 144 ILE A C 1
ATOM 1126 O O . ILE A 1 144 ? -16.061 -4.909 24.736 1.00 93.12 144 ILE A O 1
ATOM 1130 N N . ASN A 1 145 ? -14.806 -6.245 23.445 1.00 91.25 145 ASN A N 1
ATOM 1131 C CA . ASN A 1 145 ? -15.177 -7.470 24.151 1.00 91.25 145 ASN A CA 1
ATOM 1132 C C . ASN A 1 145 ? -14.694 -7.466 25.608 1.00 91.25 145 ASN A C 1
ATOM 1134 O O . ASN A 1 145 ? -15.458 -7.831 26.497 1.00 91.25 145 ASN A O 1
ATOM 1138 N N . LEU A 1 146 ? -13.461 -7.019 25.864 1.00 91.88 146 LEU A N 1
ATOM 1139 C CA . LEU A 1 146 ? -12.923 -6.905 27.225 1.00 91.88 146 LEU A CA 1
ATOM 1140 C C . LEU A 1 146 ? -13.674 -5.858 28.059 1.00 91.88 146 LEU A C 1
ATOM 1142 O O . LEU A 1 146 ? -13.954 -6.094 29.230 1.00 91.88 146 LEU A O 1
ATOM 1146 N N . LEU A 1 147 ? -14.049 -4.729 27.457 1.00 92.62 147 LEU A N 1
ATOM 1147 C CA . LEU A 1 147 ? -14.846 -3.692 28.116 1.00 92.62 147 LEU A CA 1
ATOM 1148 C C . LEU A 1 147 ? -16.262 -4.184 28.424 1.00 92.62 147 LEU A C 1
ATOM 1150 O O . LEU A 1 147 ? -16.751 -3.965 29.526 1.00 92.62 147 LEU A O 1
ATOM 1154 N N . ARG A 1 148 ? -16.881 -4.934 27.505 1.00 91.69 148 ARG A N 1
ATOM 1155 C CA . ARG A 1 148 ? -18.174 -5.588 27.744 1.00 91.69 148 ARG A CA 1
ATOM 1156 C C . ARG A 1 148 ? -18.097 -6.594 28.895 1.00 91.69 148 ARG A C 1
ATOM 1158 O O . ARG A 1 148 ? -19.000 -6.636 29.720 1.00 91.69 148 ARG A O 1
ATOM 1165 N N . GLN A 1 149 ? -17.021 -7.382 28.975 1.00 89.81 149 GLN A N 1
ATOM 1166 C CA . GLN A 1 149 ? -16.778 -8.300 30.098 1.00 89.81 149 GLN A CA 1
ATOM 1167 C C . GLN A 1 149 ? -16.559 -7.562 31.426 1.00 89.81 149 GLN A C 1
ATOM 1169 O O . GLN A 1 149 ? -16.931 -8.080 32.472 1.00 89.81 149 GLN A O 1
ATOM 1174 N N . ALA A 1 150 ? -16.005 -6.348 31.383 1.00 89.06 150 ALA A N 1
ATOM 1175 C CA . ALA A 1 150 ? -15.891 -5.452 32.534 1.00 89.06 150 ALA A CA 1
ATOM 1176 C C . ALA A 1 150 ? -17.198 -4.692 32.855 1.00 89.06 150 ALA A C 1
ATOM 1178 O O . ALA A 1 150 ? -17.203 -3.825 33.725 1.00 89.06 150 ALA A O 1
ATOM 1179 N N . GLY A 1 151 ? -18.300 -4.996 32.158 1.00 90.94 151 GLY A N 1
ATOM 1180 C CA . GLY A 1 151 ? -19.612 -4.391 32.376 1.00 90.94 151 GLY A CA 1
ATOM 1181 C C . GLY A 1 151 ? -19.813 -3.030 31.707 1.00 90.94 151 GLY A C 1
ATOM 1182 O O . GLY A 1 151 ? -20.846 -2.408 31.936 1.00 90.94 151 GLY A O 1
ATOM 1183 N N . CYS A 1 152 ? -18.871 -2.550 30.895 1.00 94.19 152 CYS A N 1
ATOM 1184 C CA . CYS A 1 152 ? -18.982 -1.273 30.189 1.00 94.19 152 CYS A CA 1
ATOM 1185 C C . CYS A 1 152 ? -19.728 -1.408 28.855 1.00 94.19 152 CYS A C 1
ATOM 1187 O O . CYS A 1 152 ? -19.705 -2.452 28.195 1.00 94.19 152 CYS A O 1
ATOM 1189 N N . GLU A 1 153 ? -20.311 -0.303 28.402 1.00 94.81 153 GLU A N 1
ATOM 1190 C CA . GLU A 1 153 ? -20.930 -0.168 27.089 1.00 94.81 153 GLU A CA 1
ATOM 1191 C C . GLU A 1 153 ? -20.004 0.630 26.165 1.00 94.81 153 GLU A C 1
ATOM 1193 O O . GLU A 1 153 ? -19.832 1.836 26.322 1.00 94.81 153 GLU A O 1
ATOM 1198 N N . ALA A 1 154 ? -19.387 -0.021 25.178 1.00 94.81 154 ALA A N 1
ATOM 1199 C CA . ALA A 1 154 ? -18.646 0.707 24.151 1.00 94.81 154 ALA A CA 1
ATOM 1200 C C . ALA A 1 154 ? -19.630 1.396 23.194 1.00 94.81 154 ALA A C 1
ATOM 1202 O O . ALA A 1 154 ? -20.347 0.719 22.465 1.00 94.81 154 ALA A O 1
ATOM 1203 N N . VAL A 1 155 ? -19.652 2.730 23.171 1.00 95.25 155 VAL A N 1
ATOM 1204 C CA . VAL A 1 155 ? -20.606 3.513 22.354 1.00 95.25 155 VAL A CA 1
ATOM 1205 C C . VAL A 1 155 ? -20.020 3.972 21.017 1.00 95.25 155 VAL A C 1
ATOM 1207 O O . VAL A 1 155 ? -20.736 4.425 20.124 1.00 95.25 155 VAL A O 1
ATOM 1210 N N . GLY A 1 156 ? -18.705 3.840 20.844 1.00 95.88 156 GLY A N 1
ATOM 1211 C CA . GLY A 1 156 ? -18.064 4.110 19.569 1.00 95.88 156 GLY A CA 1
ATOM 1212 C C . GLY A 1 156 ? -16.548 4.109 19.614 1.00 95.88 156 GLY A C 1
ATOM 1213 O O . GLY A 1 156 ? -15.929 3.824 20.643 1.00 95.88 156 GLY A O 1
ATOM 1214 N N . VAL A 1 157 ? -15.962 4.419 18.462 1.00 97.12 157 VAL A N 1
ATOM 1215 C CA . VAL A 1 157 ? -14.518 4.427 18.242 1.00 97.12 157 VAL A CA 1
ATOM 1216 C C . VAL A 1 157 ? -14.120 5.729 17.557 1.00 97.12 157 VAL A C 1
ATOM 1218 O O . VAL A 1 157 ? -14.696 6.114 16.543 1.00 97.12 157 VAL A O 1
ATOM 1221 N N . VAL A 1 158 ? -13.114 6.404 18.096 1.00 97.88 158 VAL A N 1
ATOM 1222 C CA . VAL A 1 158 ? -12.493 7.579 17.491 1.00 97.88 158 VAL A CA 1
ATOM 1223 C C . VAL A 1 158 ? -11.036 7.246 17.209 1.00 97.88 158 VAL A C 1
ATOM 1225 O O . VAL A 1 158 ? -10.339 6.736 18.078 1.00 97.88 158 VAL A O 1
ATOM 1228 N N . THR A 1 159 ? -10.548 7.504 16.003 1.00 96.75 159 THR A N 1
ATOM 1229 C CA . THR A 1 159 ? -9.153 7.212 15.656 1.00 96.75 159 THR A CA 1
ATOM 1230 C C . THR A 1 159 ? -8.461 8.385 14.985 1.00 96.75 159 THR A C 1
ATOM 1232 O O . THR A 1 159 ? -9.117 9.274 14.442 1.00 96.75 159 THR A O 1
ATOM 1235 N N . LEU A 1 160 ? -7.129 8.412 15.015 1.00 96.62 160 LEU A N 1
ATOM 1236 C CA . LEU A 1 160 ? -6.393 9.427 14.274 1.00 96.62 160 LEU A CA 1
ATOM 1237 C C . LEU A 1 160 ? -6.443 9.127 12.768 1.00 96.62 160 LEU A C 1
ATOM 1239 O O . LEU A 1 160 ? -6.847 10.002 12.008 1.00 96.62 160 LEU A O 1
ATOM 1243 N N . VAL A 1 161 ? -6.123 7.897 12.346 1.00 95.12 161 VAL A N 1
ATOM 1244 C CA . VAL A 1 161 ? -6.081 7.492 10.926 1.00 95.12 161 VAL A CA 1
ATOM 1245 C C . VAL A 1 161 ? -6.949 6.258 10.657 1.00 95.12 161 VAL A C 1
ATOM 1247 O O . VAL A 1 161 ? -6.714 5.184 11.202 1.00 95.12 161 VAL A O 1
ATOM 1250 N N . ASP A 1 162 ? -7.927 6.365 9.761 1.00 92.06 162 ASP A N 1
ATOM 1251 C CA . ASP A 1 162 ? -8.719 5.219 9.295 1.00 92.06 162 ASP A CA 1
ATOM 1252 C C . ASP A 1 162 ? -8.263 4.728 7.912 1.00 92.06 162 ASP A C 1
ATOM 1254 O O . ASP A 1 162 ? -8.201 5.485 6.942 1.00 92.06 162 ASP A O 1
ATOM 1258 N N . PHE A 1 163 ? -7.984 3.428 7.802 1.00 82.06 163 PHE A N 1
ATOM 1259 C CA . PHE A 1 163 ? -7.581 2.792 6.554 1.00 82.06 163 PHE A CA 1
ATOM 1260 C C . PHE A 1 163 ? -8.744 2.605 5.575 1.00 82.06 163 PHE A C 1
ATOM 1262 O O . PHE A 1 163 ? -8.506 2.365 4.393 1.00 82.06 163 PHE A O 1
ATOM 1269 N N . ARG A 1 164 ? -9.996 2.703 6.051 1.00 73.44 164 ARG A N 1
ATOM 1270 C CA . ARG A 1 164 ? -11.238 2.533 5.271 1.00 73.44 164 ARG A CA 1
ATOM 1271 C C . ARG A 1 164 ? -11.343 1.228 4.477 1.00 73.44 164 ARG A C 1
ATOM 1273 O O . ARG A 1 164 ? -12.164 1.111 3.574 1.00 73.44 164 ARG A O 1
ATOM 1280 N N . ASN A 1 165 ? -10.542 0.225 4.811 1.00 60.81 165 ASN A N 1
ATOM 1281 C CA . ASN A 1 165 ? -10.553 -1.051 4.110 1.00 60.81 165 ASN A CA 1
ATOM 1282 C C . ASN A 1 165 ? -11.735 -1.927 4.546 1.00 60.81 165 ASN A C 1
ATOM 1284 O O . ASN A 1 165 ? -12.579 -2.291 3.734 1.00 60.81 165 ASN A O 1
ATOM 1288 N N . THR A 1 166 ? -11.796 -2.264 5.833 1.00 65.25 166 THR A N 1
ATOM 1289 C CA . THR A 1 166 ? -12.781 -3.176 6.420 1.00 65.25 166 THR A CA 1
AT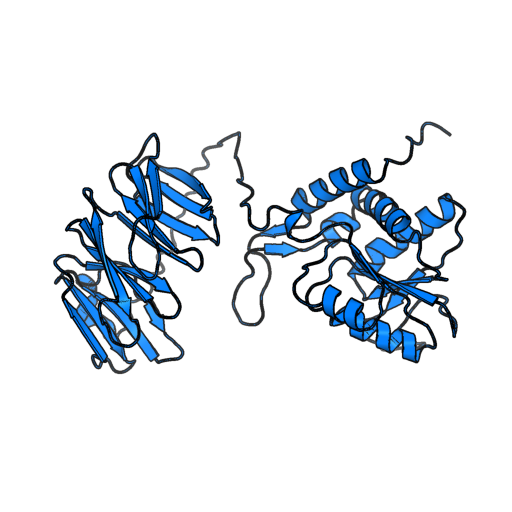OM 1290 C C . THR A 1 166 ? -13.079 -2.861 7.884 1.00 65.25 166 THR A C 1
ATOM 1292 O O . THR A 1 166 ? -14.215 -3.051 8.304 1.00 65.25 166 THR A O 1
ATOM 1295 N N . GLY A 1 167 ? -12.113 -2.366 8.671 1.00 75.19 167 GLY A N 1
ATOM 1296 C CA . GLY A 1 167 ? -12.271 -2.236 10.124 1.00 75.19 167 GLY A CA 1
ATOM 1297 C C . GLY A 1 167 ? -13.363 -1.263 10.568 1.00 75.19 167 GLY A C 1
ATOM 1298 O O . GLY A 1 167 ? -14.212 -1.644 11.372 1.00 75.19 167 GLY A O 1
ATOM 1299 N N . SER A 1 168 ? -13.361 -0.031 10.051 1.00 85.44 168 SER A N 1
ATOM 1300 C CA . SER A 1 168 ? -14.374 0.981 10.383 1.00 85.44 168 SER A CA 1
ATOM 1301 C C . SER A 1 168 ? -15.765 0.566 9.916 1.00 85.44 168 SER A C 1
ATOM 1303 O O . SER A 1 168 ? -16.678 0.513 10.734 1.00 85.44 168 SER A O 1
ATOM 1305 N N . LYS A 1 169 ? -15.898 0.127 8.660 1.00 85.31 169 LYS A N 1
ATOM 1306 C CA . LYS A 1 169 ? -17.158 -0.402 8.115 1.00 85.31 169 LYS A CA 1
ATOM 1307 C C . LYS A 1 169 ? -17.735 -1.537 8.971 1.00 85.31 169 LYS A C 1
ATOM 1309 O O . LYS A 1 169 ? -18.919 -1.551 9.278 1.00 85.31 169 LYS A O 1
ATOM 1314 N N . ASN A 1 170 ? -16.895 -2.472 9.408 1.00 85.50 170 ASN A N 1
ATOM 1315 C CA . ASN A 1 170 ? -17.325 -3.612 10.215 1.00 85.50 170 ASN A CA 1
ATOM 1316 C C . ASN A 1 170 ? -17.763 -3.207 11.642 1.00 85.50 170 ASN A C 1
ATOM 1318 O O . ASN A 1 170 ? -18.638 -3.839 12.234 1.00 85.50 170 ASN A O 1
ATOM 1322 N N . LEU A 1 171 ? -17.163 -2.153 12.207 1.00 89.00 171 LEU A N 1
ATOM 1323 C CA . LEU A 1 171 ? -17.615 -1.547 13.465 1.00 89.00 171 LEU A CA 1
ATOM 1324 C C . LEU A 1 171 ? -18.968 -0.840 13.277 1.00 89.00 171 LEU A C 1
ATOM 1326 O O . LEU A 1 171 ? -19.876 -1.036 14.084 1.00 89.00 171 LEU A O 1
ATOM 1330 N N . GLU A 1 172 ? -19.130 -0.079 12.197 1.00 90.81 172 GLU A N 1
ATOM 1331 C CA . GLU A 1 172 ? -20.375 0.630 11.873 1.00 90.81 172 GLU A CA 1
ATOM 1332 C C . GLU A 1 172 ? -21.545 -0.329 11.621 1.00 90.81 172 GLU A C 1
ATOM 1334 O O . GLU A 1 172 ? -22.625 -0.135 12.174 1.00 90.81 172 GLU A O 1
ATOM 1339 N N . GLU A 1 173 ? -21.325 -1.421 10.880 1.00 87.00 173 GLU A N 1
ATOM 1340 C CA . GLU A 1 173 ? -22.316 -2.492 10.657 1.00 87.00 173 GLU A CA 1
ATOM 1341 C C . GLU A 1 173 ? -22.798 -3.144 11.964 1.00 87.00 173 GLU A C 1
ATOM 1343 O O . GLU A 1 173 ? -23.883 -3.720 12.020 1.00 87.00 173 GLU A O 1
ATOM 1348 N N . ARG A 1 174 ? -22.007 -3.040 13.038 1.00 86.00 174 ARG A N 1
ATOM 1349 C CA . ARG A 1 174 ? -22.347 -3.521 14.385 1.00 86.00 174 ARG A CA 1
ATOM 1350 C C . ARG A 1 174 ? -22.932 -2.434 15.287 1.00 86.00 174 ARG A C 1
ATOM 1352 O O . ARG A 1 174 ? -23.086 -2.665 16.484 1.00 86.00 174 ARG A O 1
ATOM 1359 N N . GLY A 1 175 ? -23.267 -1.276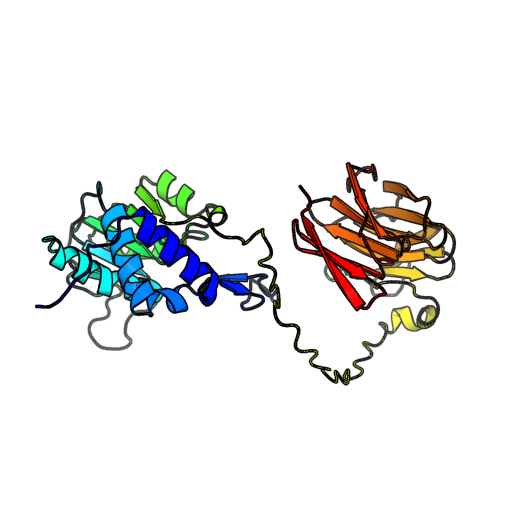 14.721 1.00 89.31 175 GLY A N 1
ATOM 1360 C CA . GLY A 1 175 ? -23.931 -0.169 15.402 1.00 89.31 175 GLY A CA 1
ATOM 1361 C C . GLY A 1 175 ? -22.995 0.780 16.150 1.00 89.31 175 GLY A C 1
ATOM 1362 O O . GLY A 1 175 ? -23.478 1.674 16.841 1.00 89.31 175 GLY A O 1
ATOM 1363 N N . PHE A 1 176 ? -21.672 0.627 16.031 1.00 91.25 176 PHE A N 1
ATOM 1364 C CA . PHE A 1 176 ? -20.736 1.555 16.664 1.00 91.25 176 PHE A CA 1
ATOM 1365 C C . PHE A 1 176 ? -20.575 2.814 15.816 1.00 91.25 176 PHE A C 1
ATOM 1367 O O . PHE A 1 176 ? -20.320 2.746 14.616 1.00 91.25 176 PHE A O 1
ATOM 1374 N N . LYS A 1 177 ? -20.636 3.983 16.454 1.00 94.19 177 LYS A N 1
ATOM 1375 C CA . LYS A 1 177 ? -20.289 5.241 15.792 1.00 94.19 177 LYS A CA 1
ATOM 1376 C C . LYS A 1 177 ? -18.770 5.338 15.652 1.00 94.19 177 LYS A C 1
ATOM 1378 O O . LYS A 1 177 ? -18.061 5.326 16.661 1.00 94.19 177 LYS A O 1
ATOM 1383 N N . VAL A 1 178 ? -18.280 5.453 14.420 1.00 95.19 178 VAL A N 1
ATOM 1384 C CA . VAL A 1 178 ? -16.851 5.603 14.124 1.00 95.19 178 VAL A CA 1
ATOM 1385 C C . VAL A 1 178 ? -16.567 7.022 13.636 1.00 95.19 178 VAL A C 1
ATOM 1387 O O . VAL A 1 178 ? -17.304 7.569 12.819 1.00 95.19 178 VAL A O 1
ATOM 1390 N N . LYS A 1 179 ? -15.511 7.653 14.156 1.00 96.25 179 LYS A N 1
ATOM 1391 C CA . LYS A 1 179 ? -14.959 8.895 13.596 1.00 96.25 179 LYS A CA 1
ATOM 1392 C C . LYS A 1 179 ? -13.451 8.775 13.442 1.00 96.25 179 LYS A C 1
ATOM 1394 O O . LYS A 1 179 ? -12.789 8.168 14.282 1.00 96.25 179 LYS A O 1
ATOM 1399 N N . SER A 1 180 ? -12.903 9.410 12.416 1.00 96.06 180 SER A N 1
ATOM 1400 C CA . SER A 1 180 ? -11.461 9.579 12.277 1.00 96.06 180 SER A CA 1
ATOM 1401 C C . SER A 1 180 ? -11.099 11.011 11.912 1.00 96.06 180 SER A C 1
ATOM 1403 O O . SER A 1 180 ? -11.884 11.705 11.265 1.00 96.06 180 SER A O 1
ATOM 1405 N N . ALA A 1 181 ? -9.920 11.464 12.344 1.00 96.12 181 ALA A N 1
ATOM 1406 C CA . ALA A 1 181 ? -9.403 12.770 11.932 1.00 96.12 181 ALA A CA 1
ATOM 1407 C C . ALA A 1 181 ? -8.904 12.728 10.484 1.00 96.12 181 ALA A C 1
ATOM 1409 O O . ALA A 1 181 ? -9.070 13.692 9.732 1.00 96.12 181 ALA A O 1
ATOM 1410 N N . PHE A 1 182 ? -8.314 11.595 10.105 1.00 94.69 182 PHE A N 1
ATOM 1411 C CA . PHE A 1 182 ? -7.774 11.344 8.783 1.00 94.69 182 PHE A CA 1
ATOM 1412 C C . PHE A 1 182 ? -8.210 9.984 8.248 1.00 94.69 182 PHE A C 1
ATOM 1414 O O . PHE A 1 182 ? -8.572 9.065 8.991 1.00 94.69 182 PHE A O 1
ATOM 1421 N N . VAL A 1 183 ? -8.134 9.857 6.936 1.00 89.38 183 VAL A N 1
ATOM 1422 C CA . VAL A 1 183 ? -8.220 8.621 6.167 1.00 89.38 183 VAL A CA 1
ATOM 1423 C C . VAL A 1 183 ? -6.947 8.480 5.337 1.00 89.38 183 VAL A C 1
ATOM 1425 O O . VAL A 1 183 ? -6.210 9.450 5.187 1.00 89.38 183 VAL A O 1
ATOM 1428 N N . LEU A 1 184 ? -6.664 7.305 4.767 1.00 79.50 184 LEU A N 1
ATOM 1429 C CA . LEU A 1 184 ? -5.430 7.126 3.969 1.00 79.50 184 LEU A CA 1
ATOM 1430 C C . LEU A 1 184 ? -5.276 8.163 2.857 1.00 79.50 184 LEU A C 1
ATOM 1432 O O . LEU A 1 184 ? -4.173 8.643 2.639 1.00 79.50 184 LEU A O 1
ATOM 1436 N N . ASN A 1 185 ? -6.378 8.550 2.213 1.00 78.25 185 ASN A N 1
ATOM 1437 C CA . ASN A 1 185 ? -6.369 9.534 1.130 1.00 78.25 185 ASN A CA 1
ATOM 1438 C C . ASN A 1 185 ? -6.072 10.974 1.593 1.00 78.25 185 ASN A C 1
ATOM 1440 O O . ASN A 1 185 ? -5.870 11.833 0.745 1.00 78.25 185 ASN A O 1
ATOM 1444 N N . ASP A 1 186 ? -6.049 11.263 2.900 1.00 81.31 186 ASP A N 1
ATOM 1445 C CA . ASP A 1 186 ? -5.552 12.554 3.410 1.00 81.31 186 ASP A CA 1
ATOM 1446 C C . ASP A 1 186 ? -4.019 12.646 3.367 1.00 81.31 186 ASP A C 1
ATOM 1448 O O . ASP A 1 186 ? -3.435 13.717 3.588 1.00 81.31 186 ASP A O 1
ATOM 1452 N N . PHE A 1 187 ? -3.362 11.513 3.127 1.00 80.00 187 PHE A N 1
ATOM 1453 C CA . PHE A 1 187 ? -1.923 11.401 3.074 1.00 80.00 187 PHE A CA 1
ATOM 1454 C C . PHE A 1 187 ? -1.474 11.020 1.664 1.00 80.00 187 PHE A C 1
ATOM 1456 O O . PHE A 1 187 ? -2.114 10.198 1.001 1.00 80.00 187 PHE A O 1
ATOM 1463 N N . PRO A 1 188 ? -0.319 11.545 1.235 1.00 66.44 188 PRO A N 1
ATOM 1464 C CA . PRO A 1 188 ? 0.366 11.092 0.037 1.00 66.44 188 PRO A CA 1
ATOM 1465 C C . PRO A 1 188 ? 0.951 9.693 0.268 1.00 66.44 188 PRO A C 1
ATOM 1467 O O . PRO A 1 188 ? 2.146 9.526 0.463 1.00 66.44 188 PRO A O 1
ATOM 1470 N N . LEU A 1 189 ? 0.096 8.679 0.370 1.00 61.62 189 LEU A N 1
ATOM 1471 C CA . LEU A 1 189 ? 0.505 7.270 0.470 1.00 61.62 189 LEU A CA 1
ATOM 1472 C C . LEU A 1 189 ? 0.495 6.598 -0.902 1.00 61.62 189 LEU A C 1
ATOM 1474 O O . LEU A 1 189 ? 1.169 5.589 -1.101 1.00 61.62 189 LEU A O 1
ATOM 1478 N N . ASN A 1 190 ? -0.289 7.177 -1.817 1.00 41.16 190 ASN A N 1
ATOM 1479 C CA . ASN A 1 190 ? -0.272 6.910 -3.252 1.00 41.16 190 ASN A CA 1
ATOM 1480 C C . ASN A 1 190 ? 0.567 7.949 -4.008 1.00 41.16 190 ASN A C 1
ATOM 1482 O O . ASN A 1 190 ? 0.988 7.681 -5.128 1.00 41.16 190 ASN A O 1
ATOM 1486 N N . GLU A 1 191 ? 0.806 9.113 -3.397 1.00 34.28 191 GLU A N 1
ATOM 1487 C CA . GLU A 1 191 ? 1.743 10.102 -3.916 1.00 34.28 191 GLU A CA 1
ATOM 1488 C C . GLU A 1 191 ? 3.099 9.777 -3.304 1.00 34.28 191 GLU A C 1
ATOM 1490 O O . GLU A 1 191 ? 3.271 9.752 -2.086 1.00 34.28 191 GLU A O 1
ATOM 1495 N N . ASN A 1 192 ? 4.086 9.520 -4.142 1.00 32.91 192 ASN A N 1
ATOM 1496 C CA . ASN A 1 192 ? 5.444 9.552 -3.658 1.00 32.91 192 ASN A CA 1
ATOM 1497 C C . ASN A 1 192 ? 5.722 10.988 -3.271 1.00 32.91 192 ASN A C 1
ATOM 1499 O O . ASN A 1 192 ? 5.781 11.884 -4.115 1.00 32.91 192 ASN A O 1
ATOM 1503 N N . LYS A 1 193 ? 5.885 11.216 -1.970 1.00 29.97 193 LYS A N 1
ATOM 1504 C CA . LYS A 1 193 ? 6.637 12.371 -1.522 1.00 29.97 193 LYS A CA 1
ATOM 1505 C C . LYS A 1 193 ? 8.035 12.209 -2.111 1.00 29.97 193 LYS A C 1
ATOM 1507 O O . LYS A 1 193 ? 8.880 11.506 -1.560 1.00 29.97 193 LYS A O 1
ATOM 1512 N N . LEU A 1 194 ? 8.228 12.852 -3.263 1.00 30.02 194 LEU A N 1
ATOM 1513 C CA . LEU A 1 194 ? 9.515 13.297 -3.755 1.00 30.02 194 LEU A CA 1
ATOM 1514 C C . LEU A 1 194 ? 10.289 13.831 -2.550 1.00 30.02 194 LEU A C 1
ATOM 1516 O O . LEU A 1 194 ? 9.906 14.838 -1.948 1.00 30.02 194 LEU A O 1
ATOM 1520 N N . PHE A 1 195 ? 11.416 13.205 -2.244 1.00 29.06 195 PHE A N 1
ATOM 1521 C CA . PHE A 1 195 ? 12.525 13.981 -1.730 1.00 29.06 195 PHE A CA 1
ATOM 1522 C C . PHE A 1 195 ? 12.994 14.869 -2.885 1.00 29.06 195 PHE A C 1
ATOM 1524 O O . PHE A 1 195 ? 13.798 14.456 -3.716 1.00 29.06 195 PHE A O 1
ATOM 1531 N N . ILE A 1 196 ? 12.464 16.092 -2.964 1.00 28.22 196 ILE A N 1
ATOM 1532 C CA . ILE A 1 196 ? 13.177 17.167 -3.647 1.00 28.22 196 ILE A CA 1
ATOM 1533 C C . ILE A 1 196 ? 14.367 17.482 -2.739 1.00 28.22 196 ILE A C 1
ATOM 1535 O O . ILE A 1 196 ? 14.229 18.168 -1.727 1.00 28.22 196 ILE A O 1
ATOM 1539 N N . TYR A 1 197 ? 15.540 16.938 -3.062 1.00 29.20 197 TYR A N 1
ATOM 1540 C CA . TYR A 1 197 ? 16.794 17.459 -2.531 1.00 29.20 197 TYR A CA 1
ATOM 1541 C C . TYR A 1 197 ? 17.035 18.819 -3.192 1.00 29.20 197 TYR A C 1
ATOM 1543 O O . TYR A 1 197 ? 17.705 18.919 -4.214 1.00 29.20 197 TYR A O 1
ATOM 1551 N N . GLU A 1 198 ? 16.465 19.877 -2.616 1.00 30.20 198 GLU A N 1
ATOM 1552 C CA . GLU A 1 198 ? 16.645 21.259 -3.089 1.00 30.20 198 GLU A CA 1
ATOM 1553 C C . GLU A 1 198 ? 18.034 21.837 -2.756 1.00 30.20 198 GLU A C 1
ATOM 1555 O O . GLU A 1 198 ? 18.346 22.972 -3.089 1.00 30.20 198 GLU A O 1
ATOM 1560 N N . ASN A 1 199 ? 18.917 21.019 -2.182 1.00 30.16 199 ASN A N 1
ATOM 1561 C CA . ASN A 1 199 ? 20.359 21.184 -2.272 1.00 30.16 199 ASN A CA 1
ATOM 1562 C C . ASN A 1 199 ? 20.950 19.820 -2.619 1.00 30.16 199 ASN A C 1
ATOM 1564 O O . ASN A 1 199 ? 21.160 18.984 -1.739 1.00 30.16 199 ASN A O 1
ATOM 1568 N N . ALA A 1 200 ? 21.206 19.580 -3.903 1.00 28.34 200 ALA A N 1
ATOM 1569 C CA . ALA A 1 200 ? 22.070 18.489 -4.313 1.00 28.34 200 ALA A CA 1
ATOM 1570 C C . ALA A 1 200 ? 23.483 18.776 -3.782 1.00 28.34 200 ALA A C 1
ATOM 1572 O O . ALA A 1 200 ? 24.300 19.410 -4.446 1.00 28.34 200 ALA A O 1
ATOM 1573 N N . SER A 1 201 ? 23.796 18.306 -2.574 1.00 31.45 201 SER A N 1
ATOM 1574 C CA . SER A 1 201 ? 25.168 17.904 -2.313 1.00 31.45 201 SER A CA 1
ATOM 1575 C C . SER A 1 201 ? 25.398 16.668 -3.169 1.00 31.45 201 SER A C 1
ATOM 1577 O O . SER A 1 201 ? 24.796 15.621 -2.924 1.00 31.45 201 SER A O 1
ATOM 1579 N N . VAL A 1 202 ? 26.235 16.799 -4.198 1.00 32.66 202 VAL A N 1
ATOM 1580 C CA . VAL A 1 202 ? 26.839 15.640 -4.849 1.00 32.66 202 VAL A CA 1
ATOM 1581 C C . VAL A 1 202 ? 27.637 14.924 -3.766 1.00 32.66 202 VAL A C 1
ATOM 1583 O O . VAL A 1 202 ? 28.763 15.296 -3.453 1.00 32.66 202 VAL A O 1
ATOM 1586 N N . THR A 1 203 ? 27.032 13.925 -3.140 1.00 29.89 203 THR A N 1
ATOM 1587 C CA . THR A 1 203 ? 27.790 12.884 -2.466 1.00 29.89 203 THR A CA 1
ATOM 1588 C C . THR A 1 203 ? 28.084 11.847 -3.527 1.00 29.89 203 THR A C 1
ATOM 1590 O O . THR A 1 203 ? 27.194 11.097 -3.928 1.00 29.89 203 THR A O 1
ATOM 1593 N N . GLU A 1 204 ? 29.335 11.799 -3.983 1.00 30.06 204 GLU A N 1
ATOM 1594 C CA . GLU A 1 204 ? 29.892 10.551 -4.489 1.00 30.06 204 GLU A CA 1
ATOM 1595 C C . GLU A 1 204 ? 29.798 9.535 -3.349 1.00 30.06 204 GLU A C 1
ATOM 1597 O O . GLU A 1 204 ? 30.681 9.418 -2.500 1.00 30.06 204 GLU A O 1
ATOM 1602 N N . ALA A 1 205 ? 28.691 8.800 -3.293 1.00 28.11 205 ALA A N 1
ATOM 1603 C CA . ALA A 1 205 ? 28.722 7.516 -2.639 1.00 28.11 205 ALA A CA 1
ATOM 1604 C C . ALA A 1 205 ? 29.633 6.651 -3.510 1.00 28.11 205 ALA A C 1
ATOM 1606 O O . ALA A 1 205 ? 29.233 6.200 -4.585 1.00 28.11 205 ALA A O 1
ATOM 1607 N N . LYS A 1 206 ? 30.869 6.424 -3.055 1.00 32.81 206 LYS A N 1
ATOM 1608 C CA . LYS A 1 206 ? 31.628 5.247 -3.473 1.00 32.81 206 LYS A CA 1
ATOM 1609 C C . LYS A 1 206 ? 30.853 4.030 -2.983 1.00 32.81 206 LYS A C 1
ATOM 1611 O O . LYS A 1 206 ? 31.108 3.495 -1.910 1.00 32.81 206 LYS A O 1
ATOM 1616 N N . PHE A 1 207 ? 29.846 3.645 -3.754 1.00 36.06 207 PHE A N 1
ATOM 1617 C CA . PHE A 1 207 ? 29.306 2.310 -3.700 1.00 36.06 207 PHE A CA 1
ATOM 1618 C C . PHE A 1 207 ? 30.388 1.436 -4.321 1.00 36.06 207 PHE A C 1
ATOM 1620 O O . PHE A 1 207 ? 30.539 1.393 -5.539 1.00 36.06 207 PHE A O 1
ATOM 1627 N N . GLU A 1 208 ? 31.211 0.818 -3.482 1.00 32.59 208 GLU A N 1
ATOM 1628 C CA . GLU A 1 208 ? 31.884 -0.405 -3.885 1.00 32.59 208 GLU A CA 1
ATOM 1629 C C . GLU A 1 208 ? 30.804 -1.482 -3.802 1.00 32.59 208 GLU A C 1
ATOM 1631 O O . GLU A 1 208 ? 30.469 -1.897 -2.691 1.00 32.59 208 GLU A O 1
ATOM 1636 N N . PRO A 1 209 ? 30.162 -1.882 -4.921 1.00 36.94 209 PRO A N 1
ATOM 1637 C CA . PRO A 1 209 ? 29.270 -3.019 -4.861 1.00 36.94 209 PRO A CA 1
ATOM 1638 C C . PRO A 1 209 ? 30.106 -4.175 -4.329 1.00 36.94 209 PRO A C 1
ATOM 1640 O O . PRO A 1 209 ? 31.073 -4.589 -4.976 1.00 36.94 209 PRO A O 1
ATOM 1643 N N . GLU A 1 210 ? 29.732 -4.735 -3.180 1.00 33.75 210 GLU A N 1
ATOM 1644 C CA . GLU A 1 210 ? 30.071 -6.128 -2.958 1.00 33.75 210 GLU A CA 1
ATOM 1645 C C . GLU A 1 210 ? 29.509 -6.854 -4.179 1.00 33.75 210 GLU A C 1
ATOM 1647 O O . GLU A 1 210 ? 28.296 -6.861 -4.408 1.00 33.75 210 GLU A O 1
ATOM 1652 N N . LYS A 1 211 ? 30.398 -7.367 -5.040 1.00 34.34 211 LYS A N 1
ATOM 1653 C CA . LYS A 1 211 ? 30.025 -8.200 -6.180 1.00 34.34 211 LYS A CA 1
ATOM 1654 C C . LYS A 1 211 ? 29.419 -9.478 -5.619 1.00 34.34 211 LYS A C 1
ATOM 1656 O O . LYS A 1 211 ? 30.055 -10.520 -5.563 1.00 34.34 211 LYS A O 1
ATOM 1661 N N . HIS A 1 212 ? 28.171 -9.409 -5.192 1.00 36.41 212 HIS A N 1
ATOM 1662 C CA . HIS A 1 212 ? 27.328 -10.573 -5.074 1.00 36.41 212 HIS A CA 1
ATOM 1663 C C . HIS A 1 212 ? 26.887 -10.891 -6.495 1.00 36.41 212 HIS A C 1
ATOM 1665 O O . HIS A 1 212 ? 25.808 -10.494 -6.939 1.00 36.41 212 HIS A O 1
ATOM 1671 N N . SER A 1 213 ? 27.752 -11.577 -7.246 1.00 40.09 213 SER A N 1
ATOM 1672 C CA . SER A 1 213 ? 27.278 -12.326 -8.398 1.00 40.09 213 SER A CA 1
ATOM 1673 C C . SER A 1 213 ? 26.313 -13.364 -7.840 1.00 40.09 213 SER A C 1
ATOM 1675 O O . SER A 1 213 ? 26.737 -14.370 -7.276 1.00 40.09 213 SER A O 1
ATOM 1677 N N . LYS A 1 214 ? 25.007 -13.099 -7.923 1.00 46.19 214 LYS A N 1
ATOM 1678 C CA . LYS A 1 214 ? 24.038 -14.181 -7.795 1.00 46.19 214 LYS A CA 1
ATOM 1679 C C . LYS A 1 214 ? 24.362 -15.128 -8.938 1.00 46.19 214 LYS A C 1
ATOM 1681 O O . LYS A 1 214 ? 24.236 -14.742 -10.098 1.00 46.19 214 LYS A O 1
ATOM 1686 N N . GLU A 1 215 ? 24.887 -16.300 -8.603 1.00 55.38 215 GLU A N 1
ATOM 1687 C CA . GLU A 1 215 ? 25.141 -17.333 -9.594 1.00 55.38 215 GLU A CA 1
ATOM 1688 C C . GLU A 1 215 ? 23.836 -17.597 -10.348 1.00 55.38 215 GLU A C 1
ATOM 1690 O O . GLU A 1 215 ? 22.755 -17.671 -9.751 1.00 55.38 215 GLU A O 1
ATOM 1695 N N . VAL A 1 216 ? 23.938 -17.666 -11.675 1.00 60.75 216 VAL A N 1
ATOM 1696 C CA . VAL A 1 216 ? 22.850 -18.162 -12.514 1.00 60.75 216 VAL A CA 1
ATOM 1697 C C . VAL A 1 216 ? 22.490 -19.547 -11.964 1.00 60.75 216 VAL A C 1
ATOM 1699 O O . VAL A 1 216 ? 23.408 -20.323 -11.689 1.00 60.75 216 VAL A O 1
ATOM 1702 N N . PRO A 1 217 ? 21.201 -19.865 -11.722 1.00 70.06 217 PRO A N 1
ATOM 1703 C CA . PRO A 1 217 ? 20.820 -21.191 -11.248 1.00 70.06 217 PRO A CA 1
ATOM 1704 C C . PRO A 1 217 ? 21.514 -22.257 -12.100 1.00 70.06 217 PRO A C 1
ATOM 1706 O O . PRO A 1 217 ? 21.476 -22.137 -13.317 1.00 70.06 217 PRO A O 1
ATOM 1709 N N . ALA A 1 218 ? 22.135 -23.278 -11.499 1.00 77.31 218 ALA A N 1
ATOM 1710 C CA . ALA A 1 218 ? 22.989 -24.237 -12.223 1.00 77.31 218 ALA A CA 1
ATOM 1711 C C . ALA A 1 218 ? 22.316 -24.859 -13.467 1.00 77.31 218 ALA A C 1
ATOM 1713 O O . ALA A 1 218 ? 22.962 -25.165 -14.463 1.00 77.31 218 ALA A O 1
ATOM 1714 N N . ILE A 1 219 ? 20.990 -24.984 -13.432 1.00 80.88 219 ILE A N 1
ATOM 1715 C CA . ILE A 1 219 ? 20.138 -25.453 -14.532 1.00 80.88 219 ILE A CA 1
ATOM 1716 C C . ILE A 1 219 ? 20.153 -24.552 -15.782 1.00 80.88 219 ILE A C 1
ATOM 1718 O O . ILE A 1 219 ? 19.898 -25.003 -16.898 1.00 80.88 219 ILE A O 1
ATOM 1722 N N . LEU A 1 220 ? 20.467 -23.274 -15.592 1.00 85.06 220 LEU A N 1
ATOM 1723 C CA . LEU A 1 220 ? 20.596 -22.248 -16.617 1.00 85.06 220 LEU A CA 1
ATOM 1724 C C . LEU A 1 220 ? 22.054 -21.993 -17.017 1.00 85.06 220 LEU A C 1
ATOM 1726 O O . LEU A 1 220 ? 22.294 -21.151 -17.877 1.00 85.06 220 LEU A O 1
ATOM 1730 N N . GLU A 1 221 ? 23.025 -22.708 -16.442 1.00 84.56 221 GLU A N 1
ATOM 1731 C CA . GLU A 1 221 ? 24.452 -22.488 -16.714 1.00 84.56 221 GLU A CA 1
ATOM 1732 C C . GLU A 1 221 ? 24.783 -22.653 -18.203 1.00 84.56 221 GLU A C 1
ATOM 1734 O O . GLU A 1 221 ? 25.522 -21.856 -18.771 1.00 84.56 221 GLU A O 1
ATOM 1739 N N . GLN A 1 222 ? 24.139 -23.618 -18.864 1.00 83.44 222 GLN A N 1
ATOM 1740 C CA . GLN A 1 222 ? 24.248 -23.842 -20.311 1.00 83.44 222 GLN A CA 1
ATOM 1741 C C . GLN A 1 222 ? 23.750 -22.665 -21.172 1.00 83.44 222 GLN A C 1
ATOM 1743 O O . GLN A 1 222 ? 24.057 -22.610 -22.356 1.00 83.44 222 GLN A O 1
ATOM 1748 N N . TYR A 1 223 ? 22.980 -21.741 -20.590 1.00 84.94 223 TYR A N 1
ATOM 1749 C CA . TYR A 1 223 ? 22.426 -20.563 -21.258 1.00 84.94 223 TYR A CA 1
ATOM 1750 C C . TYR A 1 223 ? 23.054 -19.250 -20.766 1.00 84.94 223 TYR A C 1
ATOM 1752 O O . TYR A 1 223 ? 22.636 -18.181 -21.206 1.00 84.94 223 TYR A O 1
ATOM 1760 N N . ARG A 1 224 ? 24.021 -19.303 -19.838 1.00 82.94 224 ARG A N 1
ATOM 1761 C CA . ARG A 1 224 ? 24.524 -18.145 -19.077 1.00 82.94 224 ARG A CA 1
ATOM 1762 C C . ARG A 1 224 ? 24.856 -16.932 -19.952 1.00 82.94 224 ARG A C 1
ATOM 1764 O O . ARG A 1 224 ? 24.427 -15.829 -19.623 1.00 82.94 224 ARG A O 1
ATOM 1771 N N . ASP A 1 225 ? 25.588 -17.140 -21.043 1.00 84.75 225 ASP A N 1
ATOM 1772 C CA . ASP A 1 225 ? 26.073 -16.055 -21.909 1.00 84.75 225 ASP A CA 1
ATOM 1773 C C . ASP A 1 225 ? 24.996 -15.520 -22.868 1.00 84.75 225 ASP A C 1
ATOM 1775 O O . ASP A 1 225 ? 25.089 -14.394 -23.369 1.00 84.75 225 ASP A O 1
ATOM 1779 N N . ASP A 1 226 ? 23.935 -16.295 -23.086 1.00 89.38 226 ASP A N 1
ATOM 1780 C CA . ASP A 1 226 ? 22.848 -15.962 -24.003 1.00 89.38 226 ASP A CA 1
ATOM 1781 C C . ASP A 1 226 ? 21.637 -15.355 -23.307 1.00 89.38 226 ASP A C 1
ATOM 1783 O O . ASP A 1 226 ? 20.819 -14.734 -23.978 1.00 89.38 226 ASP A O 1
ATOM 1787 N N . ILE A 1 227 ? 21.516 -15.462 -21.982 1.00 91.44 227 ILE A N 1
ATOM 1788 C CA . ILE A 1 227 ? 20.390 -14.869 -21.255 1.00 91.44 227 ILE A CA 1
ATOM 1789 C C . ILE A 1 227 ? 20.378 -13.345 -21.427 1.00 91.44 227 ILE A C 1
ATOM 1791 O O . ILE A 1 227 ? 21.397 -12.656 -21.330 1.00 91.44 227 ILE A O 1
ATOM 1795 N N . ARG A 1 228 ? 19.188 -12.808 -21.693 1.00 91.06 228 ARG A N 1
ATOM 1796 C CA . ARG A 1 228 ? 18.932 -11.385 -21.906 1.00 91.06 228 ARG A CA 1
ATOM 1797 C C . ARG A 1 228 ? 17.793 -10.911 -21.009 1.00 91.06 228 ARG A C 1
ATOM 1799 O O . ARG A 1 228 ? 16.717 -11.507 -20.948 1.00 91.06 228 ARG A O 1
ATOM 1806 N N . GLY A 1 229 ? 18.021 -9.784 -20.337 1.00 89.12 229 GLY A N 1
ATOM 1807 C CA . GLY A 1 229 ? 17.060 -9.212 -19.393 1.00 89.12 229 GLY A CA 1
ATOM 1808 C C . GLY A 1 229 ? 17.067 -9.924 -18.037 1.00 89.12 229 GLY A C 1
ATOM 1809 O O . GLY A 1 229 ? 18.115 -10.334 -17.539 1.00 89.12 229 GLY A O 1
ATOM 1810 N N . LYS A 1 230 ? 15.894 -10.016 -17.412 1.00 93.1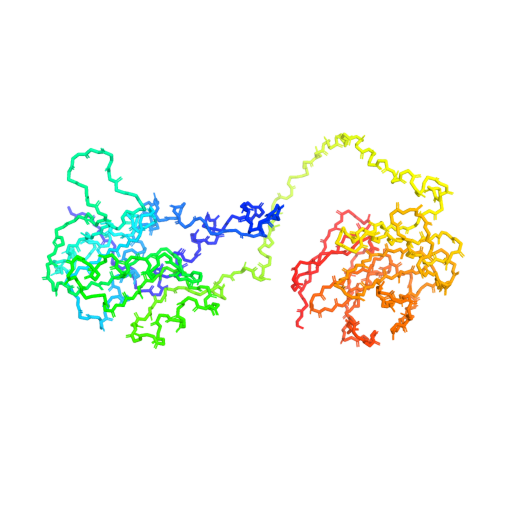9 230 LYS A N 1
ATOM 1811 C CA . LYS A 1 230 ? 15.676 -10.591 -16.079 1.00 93.19 230 LYS A CA 1
ATOM 1812 C C . LYS A 1 230 ? 15.417 -12.103 -16.163 1.00 93.19 230 LYS A C 1
ATOM 1814 O O . LYS A 1 230 ? 14.950 -12.615 -17.175 1.00 93.19 230 LYS A O 1
ATOM 1819 N N . ILE A 1 231 ? 15.656 -12.806 -15.056 1.00 93.69 231 ILE A N 1
ATOM 1820 C CA . ILE A 1 231 ? 15.191 -14.184 -14.833 1.00 93.69 231 ILE A CA 1
ATOM 1821 C C . ILE A 1 231 ? 14.094 -14.128 -13.773 1.00 93.69 231 ILE A C 1
ATOM 1823 O O . ILE A 1 231 ? 14.297 -13.546 -12.703 1.00 93.69 231 ILE A O 1
ATOM 1827 N N . PHE A 1 232 ? 12.949 -14.750 -14.043 1.00 94.25 232 PHE A N 1
ATOM 1828 C CA . PHE A 1 232 ? 11.853 -14.842 -13.083 1.00 94.25 232 PHE A CA 1
ATOM 1829 C C . PHE A 1 232 ? 11.630 -16.280 -12.635 1.00 94.25 232 PHE A C 1
ATOM 1831 O O . PHE A 1 232 ? 11.632 -17.197 -13.447 1.00 94.25 232 PHE A O 1
ATOM 1838 N N . VAL A 1 233 ? 11.415 -16.472 -11.333 1.00 90.94 233 VAL A N 1
ATOM 1839 C CA . VAL A 1 233 ? 11.150 -17.788 -10.739 1.00 90.94 233 VAL A CA 1
ATOM 1840 C C . VAL A 1 233 ? 9.795 -17.756 -10.049 1.00 90.94 233 VAL A C 1
ATOM 1842 O O . VAL A 1 233 ? 9.601 -17.023 -9.077 1.00 90.94 233 VAL A O 1
ATOM 1845 N N . ASP A 1 234 ? 8.865 -18.573 -10.532 1.00 86.75 234 ASP A N 1
ATOM 1846 C CA . ASP A 1 234 ? 7.626 -18.881 -9.834 1.00 86.75 234 ASP A CA 1
ATOM 1847 C C . ASP A 1 234 ? 7.879 -20.029 -8.857 1.00 86.75 234 ASP A C 1
ATOM 1849 O O . ASP A 1 234 ? 7.864 -21.204 -9.220 1.00 86.75 234 ASP A O 1
ATOM 1853 N N . LYS A 1 235 ? 8.162 -19.682 -7.598 1.00 83.56 235 LYS A N 1
ATOM 1854 C CA . LYS A 1 235 ? 8.510 -20.665 -6.561 1.00 83.56 235 LYS A CA 1
ATOM 1855 C C . LYS A 1 235 ? 7.373 -21.632 -6.235 1.00 83.56 235 LYS A C 1
ATOM 1857 O O . LYS A 1 235 ? 7.649 -22.717 -5.739 1.00 83.56 235 LYS A O 1
ATOM 1862 N N . MET A 1 236 ? 6.121 -21.229 -6.455 1.00 80.81 236 MET A N 1
ATOM 1863 C CA . MET A 1 236 ? 4.964 -22.059 -6.126 1.00 80.81 236 MET A CA 1
ATOM 1864 C C . MET A 1 236 ? 4.729 -23.109 -7.209 1.00 80.81 236 MET A C 1
ATOM 1866 O O . MET A 1 236 ? 4.472 -24.264 -6.885 1.00 80.81 236 MET A O 1
ATOM 1870 N N . ALA A 1 237 ? 4.852 -22.713 -8.478 1.00 83.88 237 ALA A N 1
ATOM 1871 C CA . ALA A 1 237 ? 4.723 -23.625 -9.610 1.00 83.88 237 ALA A CA 1
ATOM 1872 C C . ALA A 1 237 ? 6.029 -24.370 -9.949 1.00 83.88 237 ALA A C 1
ATOM 1874 O O . ALA A 1 237 ? 5.996 -25.341 -10.696 1.00 83.88 237 ALA A O 1
ATOM 1875 N N . GLY A 1 238 ? 7.172 -23.920 -9.422 1.00 87.69 238 GLY A N 1
ATOM 1876 C CA . GLY A 1 238 ? 8.486 -24.478 -9.749 1.00 87.69 238 GLY A CA 1
ATOM 1877 C C . GLY A 1 238 ? 8.947 -24.141 -11.169 1.00 87.69 238 GLY A C 1
ATOM 1878 O O . GLY A 1 238 ? 9.648 -24.943 -11.775 1.00 87.69 238 GLY A O 1
ATOM 1879 N N . ILE A 1 239 ? 8.545 -22.982 -11.704 1.00 92.88 239 ILE A N 1
ATOM 1880 C CA . ILE A 1 239 ? 8.804 -22.590 -13.099 1.00 92.88 239 ILE A CA 1
ATOM 1881 C C . ILE A 1 239 ? 9.816 -21.446 -13.159 1.00 92.88 239 ILE A C 1
ATOM 1883 O O . ILE A 1 239 ? 9.720 -20.480 -12.399 1.00 92.88 239 ILE A O 1
ATOM 1887 N N . ILE A 1 240 ? 10.758 -21.529 -14.093 1.00 94.88 240 ILE A N 1
ATOM 1888 C CA . ILE A 1 240 ? 11.762 -20.504 -14.372 1.00 94.88 240 ILE A CA 1
ATOM 1889 C C . ILE A 1 240 ? 11.513 -19.928 -15.767 1.00 94.88 240 ILE A C 1
ATOM 1891 O O . ILE A 1 240 ? 11.425 -20.668 -16.744 1.00 94.88 240 ILE A O 1
ATOM 1895 N N . PHE A 1 241 ? 11.441 -18.601 -15.857 1.00 97.06 241 PHE A N 1
ATOM 1896 C CA . PHE A 1 241 ? 11.234 -17.850 -17.091 1.00 97.06 241 PHE A CA 1
ATOM 1897 C C . PHE A 1 241 ? 12.463 -17.017 -17.424 1.00 97.06 241 PHE A C 1
ATOM 1899 O O . PHE A 1 241 ? 13.005 -16.321 -16.559 1.00 97.06 241 PHE A O 1
ATOM 1906 N N . PHE A 1 242 ? 12.877 -17.064 -18.684 1.00 96.38 242 PHE A N 1
ATOM 1907 C CA . PHE A 1 242 ? 14.018 -16.312 -19.199 1.00 96.38 242 PHE A CA 1
ATOM 1908 C C . PHE A 1 242 ? 13.887 -16.111 -20.712 1.00 96.38 242 PHE A C 1
ATOM 1910 O O . PHE A 1 242 ? 13.035 -16.716 -21.368 1.00 96.38 242 PHE A O 1
ATOM 1917 N N . ALA A 1 243 ? 14.723 -15.241 -21.268 1.00 96.25 243 ALA A N 1
ATOM 1918 C CA . ALA A 1 243 ? 14.845 -15.038 -22.705 1.00 96.25 243 ALA A CA 1
ATOM 1919 C C . ALA A 1 243 ? 16.309 -15.093 -23.123 1.00 96.25 243 ALA A C 1
ATOM 1921 O O . ALA A 1 243 ? 17.188 -14.779 -22.317 1.00 96.25 243 ALA A O 1
ATOM 1922 N N . LEU A 1 244 ? 16.543 -15.496 -24.368 1.00 92.62 244 LEU A N 1
ATOM 1923 C CA . LEU A 1 244 ? 17.874 -15.623 -24.944 1.00 92.62 244 LEU A CA 1
ATOM 1924 C C . LEU A 1 244 ? 18.098 -14.640 -26.107 1.00 92.62 244 LEU A C 1
ATOM 1926 O O . LEU A 1 244 ? 17.159 -14.182 -26.769 1.00 92.62 244 LEU A O 1
ATOM 1930 N N . SER A 1 245 ? 19.373 -14.367 -26.376 1.00 89.81 245 SER A N 1
ATOM 1931 C CA . SER A 1 245 ? 19.906 -13.611 -27.522 1.00 89.81 245 SER A CA 1
ATOM 1932 C C . SER A 1 245 ? 19.388 -14.119 -28.874 1.00 89.81 245 SER A C 1
ATOM 1934 O O . SER A 1 245 ? 19.074 -13.338 -29.775 1.00 89.81 245 SER A O 1
ATOM 1936 N N . ASP A 1 246 ? 19.176 -15.435 -28.982 1.00 84.88 246 ASP A N 1
ATOM 1937 C CA . ASP A 1 246 ? 18.636 -16.131 -30.159 1.00 84.88 246 ASP A CA 1
ATOM 1938 C C . ASP A 1 246 ? 17.184 -15.746 -30.523 1.00 84.88 246 ASP A C 1
ATOM 1940 O O . ASP A 1 246 ? 16.644 -16.172 -31.555 1.00 84.88 246 ASP A O 1
ATOM 1944 N N . GLY A 1 247 ? 16.551 -14.935 -29.672 1.00 90.62 247 GLY A N 1
ATOM 1945 C CA . GLY A 1 247 ? 15.222 -14.390 -29.859 1.00 90.62 247 GLY A CA 1
ATOM 1946 C C . GLY A 1 247 ? 14.090 -15.289 -29.368 1.00 90.62 247 GLY A C 1
ATOM 1947 O O . GLY A 1 247 ? 12.945 -15.141 -29.823 1.00 90.62 247 GLY A O 1
ATOM 1948 N N . VAL A 1 248 ? 14.383 -16.237 -28.477 1.00 95.25 248 VAL A N 1
ATOM 1949 C CA . VAL A 1 248 ? 13.409 -17.172 -27.910 1.00 95.25 248 VAL A CA 1
ATOM 1950 C C . VAL A 1 248 ? 13.195 -16.909 -26.415 1.00 95.25 248 VAL A C 1
ATOM 1952 O O . VAL A 1 248 ? 14.132 -16.783 -25.631 1.00 95.25 248 VAL A O 1
ATOM 1955 N N . ALA A 1 249 ? 11.923 -16.849 -26.018 1.00 97.62 249 ALA A N 1
ATOM 1956 C CA . ALA A 1 249 ? 11.477 -16.855 -24.629 1.00 97.62 249 ALA A CA 1
ATOM 1957 C C . ALA A 1 249 ? 11.197 -18.288 -24.162 1.00 97.62 249 ALA A C 1
ATOM 1959 O O . ALA A 1 249 ? 10.619 -19.074 -24.919 1.00 97.62 249 ALA A O 1
ATOM 1960 N N . TYR A 1 250 ? 11.546 -18.603 -22.917 1.00 97.31 250 TYR A N 1
ATOM 1961 C CA . TYR A 1 250 ? 11.435 -19.938 -22.334 1.00 97.31 250 TYR A CA 1
ATOM 1962 C C . TYR A 1 250 ? 10.689 -19.927 -20.999 1.00 97.31 250 TYR A C 1
ATOM 1964 O O . TYR A 1 250 ? 10.834 -18.999 -20.200 1.00 97.31 250 TYR A O 1
ATOM 1972 N N . ALA A 1 251 ? 9.969 -21.020 -20.748 1.00 97.38 251 ALA A N 1
ATOM 1973 C CA . ALA A 1 251 ? 9.627 -21.502 -19.420 1.00 97.38 251 ALA A CA 1
ATOM 1974 C C . ALA A 1 251 ? 10.139 -22.930 -19.252 1.00 97.38 251 ALA A C 1
ATOM 1976 O O . ALA A 1 251 ? 9.833 -23.800 -20.073 1.00 97.38 251 ALA A O 1
ATOM 1977 N N . ILE A 1 252 ? 10.887 -23.165 -18.181 1.00 95.06 252 ILE A N 1
ATOM 1978 C CA . ILE A 1 252 ? 11.374 -24.490 -17.795 1.00 95.06 252 ILE A CA 1
ATOM 1979 C C . ILE A 1 252 ? 10.910 -24.823 -16.382 1.00 95.06 252 ILE A C 1
ATOM 1981 O O . ILE A 1 252 ? 10.659 -23.916 -15.587 1.00 95.06 252 ILE A O 1
ATOM 1985 N N . ASP A 1 253 ? 10.802 -26.103 -16.060 1.00 91.38 253 ASP A N 1
ATOM 1986 C CA . ASP A 1 253 ? 10.593 -26.535 -14.681 1.00 91.38 253 ASP A CA 1
ATOM 1987 C C . ASP A 1 253 ? 11.908 -26.563 -13.874 1.00 91.38 253 ASP A C 1
ATOM 1989 O O . ASP A 1 253 ? 12.982 -26.190 -14.356 1.00 91.38 253 ASP A O 1
ATOM 1993 N N . SER A 1 254 ? 11.833 -27.006 -12.619 1.00 85.50 254 SER A N 1
ATOM 1994 C CA . SER A 1 254 ? 12.991 -27.150 -11.731 1.00 85.50 254 SER A CA 1
ATOM 1995 C C . SER A 1 254 ? 13.966 -28.267 -12.129 1.00 85.50 254 SER A C 1
ATOM 1997 O O . SER A 1 254 ? 15.069 -28.306 -11.581 1.00 85.50 254 SER A O 1
ATOM 1999 N N . SER A 1 255 ? 13.583 -29.152 -13.054 1.00 86.06 255 SER A N 1
ATOM 2000 C CA . SER A 1 255 ? 14.416 -30.231 -13.608 1.00 86.06 255 SER A CA 1
ATOM 2001 C C . SER A 1 255 ? 15.148 -29.802 -14.882 1.00 86.06 255 SER A C 1
ATOM 2003 O O . SER A 1 255 ? 16.161 -30.399 -15.242 1.00 86.06 255 SER A O 1
ATOM 2005 N N . GLY A 1 256 ? 14.682 -28.730 -15.525 1.00 87.38 256 GLY A N 1
ATOM 2006 C CA . GLY A 1 256 ? 15.252 -28.159 -16.744 1.00 87.38 256 GLY A CA 1
ATOM 2007 C C . GLY A 1 256 ? 14.439 -28.491 -17.985 1.00 87.38 256 GLY A C 1
ATOM 2008 O O . GLY A 1 256 ? 14.821 -28.094 -19.089 1.00 87.38 256 GLY A O 1
ATOM 2009 N N . ASP A 1 257 ? 13.313 -29.181 -17.810 1.00 90.56 257 ASP A N 1
ATOM 2010 C CA . ASP A 1 257 ? 12.438 -29.564 -18.899 1.00 90.56 257 ASP A CA 1
ATOM 2011 C C . ASP A 1 257 ? 11.670 -28.344 -19.400 1.00 90.56 257 ASP A C 1
ATOM 2013 O O . ASP A 1 257 ? 11.128 -27.543 -18.635 1.00 90.56 257 ASP A O 1
ATOM 2017 N N . VAL A 1 258 ? 11.631 -28.192 -20.724 1.00 95.62 258 VAL A N 1
ATOM 2018 C CA . VAL A 1 258 ? 10.950 -27.070 -21.372 1.00 95.62 258 VAL A CA 1
ATOM 2019 C C . VAL A 1 258 ? 9.443 -27.275 -21.286 1.00 95.62 258 VAL A C 1
ATOM 2021 O O . VAL A 1 258 ? 8.884 -28.124 -21.978 1.00 95.62 258 VAL A O 1
ATOM 2024 N N . LEU A 1 259 ? 8.778 -26.435 -20.494 1.00 95.56 259 LEU A N 1
ATOM 2025 C CA . LEU A 1 259 ? 7.319 -26.373 -20.419 1.00 95.56 259 LEU A CA 1
ATOM 2026 C C . LEU A 1 259 ? 6.748 -25.683 -21.658 1.00 95.56 259 LEU A C 1
ATOM 2028 O O . LEU A 1 259 ? 5.797 -26.166 -22.270 1.00 95.56 259 LEU A O 1
ATOM 2032 N N . TRP A 1 260 ? 7.357 -24.565 -22.060 1.00 98.19 260 TRP A N 1
ATOM 2033 C CA . TRP A 1 260 ? 7.081 -23.917 -23.338 1.00 98.19 260 TRP A CA 1
ATOM 2034 C C . TRP A 1 260 ? 8.265 -23.069 -23.809 1.00 98.19 260 TRP A C 1
ATOM 2036 O O . TRP A 1 260 ? 9.088 -22.603 -23.021 1.00 98.19 260 TRP A O 1
ATOM 2046 N N . LYS A 1 261 ? 8.330 -22.834 -25.125 1.00 97.25 261 LYS A N 1
ATOM 2047 C CA . LYS A 1 261 ? 9.229 -21.848 -25.737 1.00 97.25 261 LYS A CA 1
ATOM 2048 C C . LYS A 1 261 ? 8.5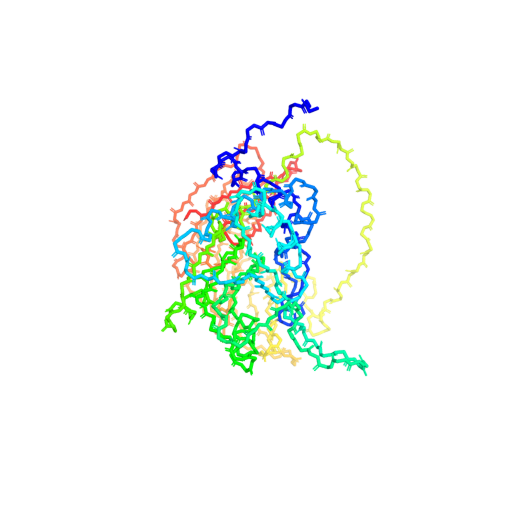40 -21.092 -26.867 1.00 97.25 261 LYS A C 1
ATOM 2050 O O . LYS A 1 261 ? 7.706 -21.657 -27.580 1.00 97.25 261 LYS A O 1
ATOM 2055 N N . ARG A 1 262 ? 8.889 -19.818 -27.053 1.00 98.06 262 ARG A N 1
ATOM 2056 C CA . ARG A 1 262 ? 8.267 -18.942 -28.053 1.00 98.06 262 ARG A CA 1
ATOM 2057 C C . ARG A 1 262 ? 9.300 -18.055 -28.737 1.00 98.06 262 ARG A C 1
ATOM 2059 O O . ARG A 1 262 ? 9.983 -17.279 -28.082 1.00 98.06 262 ARG A O 1
ATOM 2066 N N . ARG A 1 263 ? 9.377 -18.134 -30.069 1.00 95.75 263 ARG A N 1
ATOM 2067 C CA . ARG A 1 263 ? 10.176 -17.207 -30.884 1.00 95.75 263 ARG A CA 1
ATOM 2068 C C . ARG A 1 263 ? 9.471 -15.852 -30.946 1.00 95.75 263 ARG A C 1
ATOM 2070 O O . ARG A 1 263 ? 8.324 -15.800 -31.385 1.00 95.75 263 ARG A O 1
ATOM 2077 N N . LEU A 1 264 ? 10.154 -14.788 -30.524 1.00 93.00 264 LEU A N 1
ATOM 2078 C CA . LEU A 1 264 ? 9.620 -13.418 -30.503 1.00 93.00 264 LEU A CA 1
ATOM 2079 C C . LEU A 1 264 ? 10.381 -12.461 -31.431 1.00 93.00 264 LEU A C 1
ATOM 2081 O O . LEU A 1 264 ? 9.850 -11.413 -31.793 1.00 93.00 264 LEU A O 1
ATOM 2085 N N . GLY A 1 265 ? 11.583 -12.831 -31.877 1.00 86.69 265 GLY A N 1
ATOM 2086 C CA . GLY A 1 265 ? 12.337 -12.030 -32.837 1.00 86.69 265 GLY A CA 1
ATOM 2087 C C . GLY A 1 265 ? 13.827 -12.326 -32.804 1.00 86.69 265 GLY A C 1
ATOM 2088 O O . GLY A 1 265 ? 14.224 -13.478 -32.982 1.00 86.69 265 GLY A O 1
ATOM 2089 N N . ILE A 1 266 ? 14.608 -11.264 -32.617 1.00 79.81 266 ILE A N 1
ATOM 2090 C CA . ILE A 1 266 ? 16.066 -11.233 -32.464 1.00 79.81 266 ILE A CA 1
ATOM 2091 C C . ILE A 1 266 ? 16.347 -10.421 -31.194 1.00 79.81 266 ILE A C 1
ATOM 2093 O O . ILE A 1 266 ? 15.657 -9.418 -30.993 1.00 79.81 266 ILE A O 1
ATOM 2097 N N . GLU A 1 267 ? 17.305 -10.860 -30.368 1.00 81.75 267 GLU A N 1
ATOM 2098 C CA . GLU A 1 267 ? 17.697 -10.224 -29.096 1.00 81.75 267 GLU A CA 1
ATOM 2099 C C . GLU A 1 267 ? 16.477 -9.873 -28.231 1.00 81.75 267 GLU A C 1
ATOM 2101 O O . GLU A 1 267 ? 15.980 -8.743 -28.196 1.00 81.75 267 GLU A O 1
ATOM 2106 N N . VAL A 1 268 ? 15.926 -10.904 -27.589 1.00 94.19 268 VAL A N 1
ATOM 2107 C CA . VAL A 1 268 ? 14.717 -10.794 -26.769 1.00 94.19 268 VAL A CA 1
ATOM 2108 C C . VAL A 1 268 ? 15.123 -10.683 -25.314 1.00 94.19 268 VAL A C 1
ATOM 2110 O O . VAL A 1 268 ? 15.800 -11.557 -24.793 1.00 94.19 268 VAL A O 1
ATOM 2113 N N . HIS A 1 269 ? 14.642 -9.651 -24.635 1.00 96.06 269 HIS A N 1
ATOM 2114 C CA . HIS A 1 269 ? 14.887 -9.420 -23.220 1.00 96.06 269 HIS A CA 1
ATOM 2115 C C . HIS A 1 269 ? 13.597 -9.650 -22.439 1.00 96.06 269 HIS A C 1
ATOM 2117 O O . HIS A 1 269 ? 12.554 -9.090 -22.784 1.00 96.06 269 HIS A O 1
ATOM 2123 N N . LEU A 1 270 ? 13.658 -10.457 -21.379 1.00 97.12 270 LEU A N 1
ATOM 2124 C CA . LEU A 1 270 ? 12.570 -10.554 -20.408 1.00 97.12 270 LEU A CA 1
ATOM 2125 C C . LEU A 1 270 ? 12.635 -9.342 -19.475 1.00 97.12 270 LEU A C 1
ATOM 2127 O O . LEU A 1 270 ? 13.605 -9.164 -18.745 1.00 97.12 270 LEU A O 1
ATOM 2131 N N . GLU A 1 271 ? 11.614 -8.495 -19.509 1.00 96.00 271 GLU A N 1
ATOM 2132 C CA . GLU A 1 271 ? 11.649 -7.182 -18.861 1.00 96.00 271 GLU A CA 1
ATOM 2133 C C . GLU A 1 271 ? 10.848 -7.149 -17.567 1.00 96.00 271 GLU A C 1
ATOM 2135 O O . GLU A 1 271 ? 11.308 -6.605 -16.566 1.00 96.00 271 GLU A O 1
ATOM 2140 N N . SER A 1 272 ? 9.655 -7.743 -17.552 1.00 96.12 272 SER A N 1
ATOM 2141 C CA . SER A 1 272 ? 8.755 -7.625 -16.406 1.00 96.12 272 SER A CA 1
ATOM 2142 C C . SER A 1 272 ? 7.743 -8.763 -16.338 1.00 96.12 272 SER A C 1
ATOM 2144 O O . SER A 1 272 ? 7.567 -9.511 -17.303 1.00 96.12 272 SER A O 1
ATOM 2146 N N . GLN A 1 273 ? 7.086 -8.907 -15.192 1.00 95.62 273 GLN A N 1
ATOM 2147 C CA . GLN A 1 273 ? 6.028 -9.894 -14.993 1.00 95.62 273 GLN A CA 1
ATOM 2148 C C . GLN A 1 273 ? 4.956 -9.385 -14.028 1.00 95.62 273 GLN A C 1
ATOM 2150 O O . GLN A 1 273 ? 5.242 -8.590 -13.137 1.00 95.62 273 GLN A O 1
ATOM 2155 N N . ASP A 1 274 ? 3.753 -9.931 -14.166 1.00 90.31 274 ASP A N 1
ATOM 2156 C CA . ASP A 1 274 ? 2.699 -9.897 -13.147 1.00 90.31 274 ASP A CA 1
ATOM 2157 C C . ASP A 1 274 ? 2.163 -11.332 -12.934 1.00 90.31 274 ASP A C 1
ATOM 2159 O O . ASP A 1 274 ? 2.749 -12.303 -13.423 1.00 90.31 274 ASP A O 1
ATOM 2163 N N . ALA A 1 275 ? 1.056 -11.506 -12.210 1.00 88.25 275 ALA A N 1
ATOM 2164 C CA . ALA A 1 275 ? 0.503 -12.806 -11.837 1.00 88.25 275 ALA A CA 1
ATOM 2165 C C . ALA A 1 275 ? 0.326 -13.780 -13.021 1.00 88.25 275 ALA A C 1
ATOM 2167 O O . ALA A 1 275 ? 0.604 -14.969 -12.872 1.00 88.25 275 ALA A O 1
ATOM 2168 N N . SER A 1 276 ? -0.103 -13.296 -14.193 1.00 91.19 276 SER A N 1
ATOM 2169 C CA . SER A 1 276 ? -0.377 -14.135 -15.374 1.00 91.19 276 SER A CA 1
ATOM 2170 C C . SER A 1 276 ? 0.337 -13.698 -16.655 1.00 91.19 276 SER A C 1
ATOM 2172 O O . SER A 1 276 ? 0.162 -14.337 -17.690 1.00 91.19 276 SER A O 1
ATOM 2174 N N . ILE A 1 277 ? 1.112 -12.611 -16.622 1.00 95.31 277 ILE A N 1
ATOM 2175 C CA . ILE A 1 277 ? 1.702 -11.996 -17.817 1.00 95.31 277 ILE A CA 1
ATOM 2176 C C . ILE A 1 277 ? 3.220 -11.940 -17.682 1.00 95.31 277 ILE A C 1
ATOM 2178 O O . ILE A 1 277 ? 3.739 -11.555 -16.636 1.00 95.31 277 ILE A O 1
ATOM 2182 N N . LEU A 1 278 ? 3.913 -12.256 -18.772 1.00 98.12 278 LEU A N 1
ATOM 2183 C CA . LEU A 1 278 ? 5.327 -11.955 -18.974 1.00 98.12 278 LEU A CA 1
ATOM 2184 C C . LEU A 1 278 ? 5.464 -10.902 -20.070 1.00 98.12 278 LEU A C 1
ATOM 2186 O O . LEU A 1 278 ? 4.847 -11.033 -21.130 1.00 98.12 278 LEU A O 1
ATOM 2190 N N . LEU A 1 279 ? 6.284 -9.881 -19.827 1.00 98.25 279 LEU A N 1
ATOM 2191 C CA . LEU A 1 279 ? 6.599 -8.854 -20.812 1.00 98.25 279 LEU A CA 1
ATOM 2192 C C . LEU A 1 279 ? 8.022 -8.998 -21.323 1.00 98.25 279 LEU A C 1
ATOM 2194 O O . LEU A 1 279 ? 8.978 -9.029 -20.549 1.00 98.25 279 LEU A O 1
ATOM 2198 N N . PHE A 1 280 ? 8.143 -9.008 -22.642 1.00 98.00 280 PHE A N 1
ATOM 2199 C CA . PHE A 1 280 ? 9.412 -9.079 -23.343 1.00 98.00 280 PHE A CA 1
ATOM 2200 C C . PHE A 1 280 ? 9.573 -7.861 -24.234 1.00 98.00 280 PHE A C 1
ATOM 2202 O O . PHE A 1 280 ? 8.608 -7.441 -24.874 1.00 98.00 280 PHE A O 1
ATOM 2209 N N . ARG A 1 281 ? 10.789 -7.330 -24.340 1.00 95.50 281 ARG A N 1
ATOM 2210 C CA . ARG A 1 281 ? 11.146 -6.393 -25.410 1.00 95.50 281 ARG A CA 1
ATOM 2211 C C . ARG A 1 281 ? 12.129 -7.037 -26.372 1.00 95.50 281 ARG A C 1
ATOM 2213 O O . ARG A 1 281 ? 12.807 -8.000 -26.026 1.00 95.50 281 ARG A O 1
ATOM 2220 N N . THR A 1 282 ? 12.213 -6.482 -27.568 1.00 89.38 282 THR A N 1
ATOM 2221 C CA . THR A 1 282 ? 13.209 -6.865 -28.571 1.00 89.38 282 THR A CA 1
ATOM 2222 C C . THR A 1 282 ? 13.994 -5.645 -29.004 1.00 89.38 282 THR A C 1
ATOM 2224 O O . THR A 1 282 ? 13.405 -4.565 -29.115 1.00 89.38 282 THR A O 1
ATOM 2227 N N . ASP A 1 283 ? 15.235 -5.836 -29.424 1.00 82.94 283 ASP A N 1
ATOM 2228 C CA . ASP A 1 283 ? 16.019 -4.759 -30.040 1.00 82.94 283 ASP A CA 1
ATOM 2229 C C . ASP A 1 283 ? 15.445 -4.297 -31.396 1.00 82.94 283 ASP A C 1
ATOM 2231 O O . ASP A 1 283 ? 15.739 -3.208 -31.879 1.00 82.94 283 ASP A O 1
ATOM 2235 N N . SER A 1 284 ? 14.516 -5.068 -31.975 1.00 78.94 284 SER A N 1
ATOM 2236 C CA . SER A 1 284 ? 13.701 -4.687 -33.142 1.00 7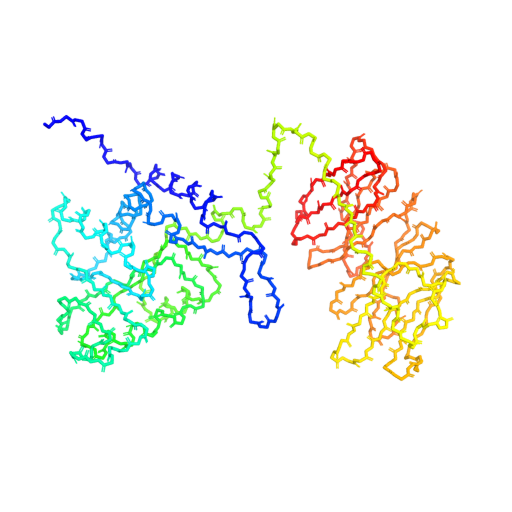8.94 284 SER A CA 1
ATOM 2237 C C . SER A 1 284 ? 12.449 -3.861 -32.785 1.00 78.94 284 SER A C 1
ATOM 2239 O O . SER A 1 284 ? 11.404 -4.008 -33.417 1.00 78.94 284 SER A O 1
ATOM 2241 N N . TYR A 1 285 ? 12.529 -3.009 -31.758 1.00 85.25 285 TYR A N 1
ATOM 2242 C CA . TYR A 1 285 ? 11.509 -2.003 -31.401 1.00 85.25 285 TYR A CA 1
ATOM 2243 C C . TYR A 1 285 ? 10.139 -2.526 -30.929 1.00 85.25 285 TYR A C 1
ATOM 2245 O O . TYR A 1 285 ? 9.182 -1.752 -30.834 1.00 85.25 285 TYR A O 1
ATOM 2253 N N . ARG A 1 286 ? 10.015 -3.820 -30.616 1.00 89.88 286 ARG A N 1
ATOM 2254 C CA . ARG A 1 286 ? 8.753 -4.441 -30.187 1.00 89.88 286 ARG A CA 1
ATOM 2255 C C . ARG A 1 286 ? 8.710 -4.781 -28.704 1.00 89.88 286 ARG A C 1
ATOM 2257 O O . ARG A 1 286 ? 9.730 -5.075 -28.086 1.00 89.88 286 ARG A O 1
ATOM 2264 N N . VAL A 1 287 ? 7.489 -4.797 -28.175 1.00 96.88 287 VAL A N 1
ATOM 2265 C CA . VAL A 1 287 ? 7.118 -5.331 -26.862 1.00 96.88 287 VAL A CA 1
ATOM 2266 C C . VAL A 1 287 ? 6.084 -6.433 -27.057 1.00 96.88 287 VAL A C 1
ATOM 2268 O O . VAL A 1 287 ? 5.122 -6.258 -27.803 1.00 96.88 287 VAL A O 1
ATOM 2271 N N . PHE A 1 288 ? 6.257 -7.555 -26.372 1.00 97.94 288 PHE A N 1
ATOM 2272 C CA . PHE A 1 288 ? 5.336 -8.683 -26.380 1.00 97.94 288 PHE A CA 1
ATOM 2273 C C . PHE A 1 288 ? 4.818 -8.950 -24.975 1.00 97.94 288 PHE A C 1
ATOM 2275 O O . PHE A 1 288 ? 5.592 -8.970 -24.021 1.00 97.94 288 PHE A O 1
ATOM 2282 N N . SER A 1 289 ? 3.519 -9.216 -24.872 1.00 98.12 289 SER A N 1
ATOM 2283 C CA . SER A 1 289 ? 2.909 -9.810 -23.687 1.00 98.12 289 SER A CA 1
ATOM 2284 C C . SER A 1 289 ? 2.585 -11.260 -23.964 1.00 98.12 289 SER A C 1
ATOM 2286 O O . SER A 1 289 ? 1.908 -11.565 -24.949 1.00 98.12 289 SER A O 1
ATOM 2288 N N . LEU A 1 290 ? 3.071 -12.146 -23.103 1.00 98.38 290 LEU A N 1
ATOM 2289 C CA . LEU A 1 290 ? 2.791 -13.572 -23.158 1.00 98.38 290 LEU A CA 1
ATOM 2290 C C . LEU A 1 290 ? 2.012 -14.000 -21.920 1.00 98.38 290 LEU A C 1
ATOM 2292 O O . LEU A 1 290 ? 2.245 -13.500 -20.819 1.00 98.38 290 LEU A O 1
ATOM 2296 N N . ASP A 1 291 ? 1.112 -14.957 -22.104 1.00 96.38 291 ASP A N 1
ATOM 2297 C CA . ASP A 1 291 ? 0.527 -15.706 -21.004 1.00 96.38 291 ASP A CA 1
ATOM 2298 C C . ASP A 1 291 ? 1.614 -16.552 -20.327 1.00 96.38 291 ASP A C 1
ATOM 2300 O O . ASP A 1 291 ? 2.312 -17.338 -20.973 1.00 96.38 291 ASP A O 1
ATOM 2304 N N . LYS A 1 292 ? 1.763 -16.375 -19.014 1.00 94.38 292 LYS A N 1
ATOM 2305 C CA . LYS A 1 292 ? 2.826 -16.999 -18.217 1.00 94.38 292 LYS A CA 1
ATOM 2306 C C . LYS A 1 292 ? 2.720 -18.530 -18.201 1.00 94.38 292 LYS A C 1
ATOM 2308 O O . LYS A 1 292 ? 3.741 -19.214 -18.179 1.00 94.38 292 LYS A O 1
ATOM 2313 N N . GLY A 1 293 ? 1.502 -19.075 -18.232 1.00 93.44 293 GLY A N 1
ATOM 2314 C CA . GLY A 1 293 ? 1.266 -20.519 -18.170 1.00 93.44 293 GLY A CA 1
ATOM 2315 C C . GLY A 1 293 ? 1.531 -21.241 -19.492 1.00 93.44 293 GLY A C 1
ATOM 2316 O O . GLY A 1 293 ? 2.065 -22.345 -19.493 1.00 93.44 293 GLY A O 1
ATOM 2317 N N . THR A 1 294 ? 1.181 -20.621 -20.618 1.00 95.69 294 THR A N 1
ATOM 2318 C CA . THR A 1 294 ? 1.146 -21.275 -21.939 1.00 95.69 294 THR A CA 1
ATOM 2319 C C . THR A 1 294 ? 2.189 -20.757 -22.930 1.00 95.69 294 THR A C 1
ATOM 2321 O O . THR A 1 294 ? 2.426 -21.389 -23.963 1.00 95.69 294 THR A O 1
ATOM 2324 N N . GLY A 1 295 ? 2.779 -19.585 -22.683 1.00 96.44 295 GLY A N 1
ATOM 2325 C CA . GLY A 1 295 ? 3.666 -18.911 -23.634 1.00 96.44 295 GLY A CA 1
ATOM 2326 C C . GLY A 1 295 ? 2.950 -18.426 -24.903 1.00 96.44 295 GLY A C 1
ATOM 2327 O O . GLY A 1 295 ? 3.595 -18.195 -25.935 1.00 96.44 295 GLY A O 1
ATOM 2328 N N . ALA A 1 296 ? 1.616 -18.333 -24.877 1.00 96.88 296 ALA A N 1
ATOM 2329 C CA . ALA A 1 296 ? 0.826 -17.748 -25.953 1.00 96.88 296 ALA A CA 1
ATOM 2330 C C . ALA A 1 296 ? 0.990 -16.223 -25.958 1.00 96.88 296 ALA A C 1
ATOM 2332 O O . ALA A 1 296 ? 1.027 -15.597 -24.903 1.00 96.88 296 ALA A O 1
ATOM 2333 N N . ILE A 1 297 ? 1.087 -15.619 -27.145 1.00 97.75 297 ILE A N 1
ATOM 2334 C CA . ILE A 1 297 ? 1.169 -14.161 -27.277 1.00 97.75 297 ILE A CA 1
ATOM 2335 C C . ILE A 1 297 ? -0.228 -13.582 -27.035 1.00 97.75 297 ILE A C 1
ATOM 2337 O O . ILE A 1 297 ? -1.143 -13.842 -27.814 1.00 97.75 297 ILE A O 1
ATOM 2341 N N . ASN A 1 298 ? -0.372 -12.777 -25.984 1.00 96.12 298 ASN A N 1
ATOM 2342 C CA . ASN A 1 298 ? -1.587 -12.014 -25.707 1.00 96.12 298 ASN A CA 1
ATOM 2343 C C . ASN A 1 298 ? -1.709 -10.837 -26.678 1.00 96.12 298 ASN A C 1
ATOM 2345 O O . ASN A 1 298 ? -2.765 -10.599 -27.259 1.00 96.12 298 ASN A O 1
ATOM 2349 N N . TRP A 1 299 ? -0.613 -10.095 -26.847 1.00 97.81 299 TRP A N 1
ATOM 2350 C CA . TRP A 1 299 ? -0.516 -8.962 -27.763 1.00 97.81 299 TRP A CA 1
ATOM 2351 C C . TRP A 1 299 ? 0.944 -8.608 -28.055 1.00 97.81 299 TRP A C 1
ATOM 2353 O O . TRP A 1 299 ? 1.862 -8.984 -27.322 1.00 97.81 299 TRP A O 1
ATOM 2363 N N . SER A 1 300 ? 1.140 -7.836 -29.124 1.00 95.44 300 SER A N 1
ATOM 2364 C CA . SER A 1 300 ? 2.411 -7.205 -29.475 1.00 95.44 300 SER A CA 1
ATOM 2365 C C . SER A 1 300 ? 2.211 -5.714 -29.730 1.00 95.44 300 SER A C 1
ATOM 2367 O O . SER A 1 300 ? 1.235 -5.322 -30.368 1.00 95.44 300 SER A O 1
ATOM 2369 N N . TYR A 1 301 ? 3.161 -4.902 -29.286 1.00 93.56 301 TYR A N 1
ATOM 2370 C CA . TYR A 1 301 ? 3.232 -3.469 -29.543 1.00 93.56 301 TYR A CA 1
ATOM 2371 C C . TYR A 1 301 ? 4.527 -3.155 -30.294 1.00 93.56 301 TYR A C 1
ATOM 2373 O O . TYR A 1 301 ? 5.599 -3.594 -29.886 1.00 93.56 301 TYR A O 1
ATOM 2381 N N . GLU A 1 302 ? 4.434 -2.402 -31.387 1.00 90.44 302 GLU A N 1
ATOM 2382 C CA . GLU A 1 302 ? 5.588 -1.943 -32.162 1.00 90.44 302 GLU A CA 1
ATOM 2383 C C . GLU A 1 302 ? 5.761 -0.440 -31.976 1.00 90.44 302 GLU A C 1
ATOM 2385 O O . GLU A 1 302 ? 4.830 0.339 -32.190 1.00 90.44 302 GLU A O 1
ATOM 2390 N N . ASN A 1 303 ? 6.961 -0.039 -31.566 1.00 82.31 303 ASN A N 1
ATOM 2391 C CA . ASN A 1 303 ? 7.324 1.352 -31.385 1.00 82.31 303 ASN A CA 1
ATOM 2392 C C . ASN A 1 303 ? 8.209 1.836 -32.538 1.00 82.31 303 ASN A C 1
ATOM 2394 O O . ASN A 1 303 ? 8.906 1.061 -33.181 1.00 82.31 303 ASN A O 1
ATOM 2398 N N . LYS A 1 304 ? 8.239 3.151 -32.772 1.00 77.81 304 LYS A N 1
ATOM 2399 C CA . LYS A 1 304 ? 9.118 3.752 -33.795 1.00 77.81 304 LYS A CA 1
ATOM 2400 C C . LYS A 1 304 ? 10.567 3.936 -33.335 1.00 77.81 304 LYS A C 1
ATOM 2402 O O . LYS A 1 304 ? 11.398 4.370 -34.121 1.00 77.81 304 LYS A O 1
ATOM 2407 N N . ASN A 1 305 ? 10.845 3.704 -32.055 1.00 79.50 305 ASN A N 1
ATOM 2408 C CA . ASN A 1 305 ? 12.146 3.941 -31.439 1.00 79.50 305 ASN A CA 1
ATOM 2409 C C . ASN A 1 305 ? 12.531 2.760 -30.549 1.00 79.50 305 ASN A C 1
ATOM 2411 O O . ASN A 1 305 ? 11.660 2.021 -30.082 1.00 79.50 305 ASN A O 1
ATOM 2415 N N . MET A 1 306 ? 13.831 2.640 -30.277 1.00 83.06 306 MET A N 1
ATOM 2416 C CA . MET A 1 306 ? 14.392 1.648 -29.359 1.00 83.06 306 MET A CA 1
ATOM 2417 C C . MET A 1 306 ? 13.646 1.652 -28.032 1.00 83.06 306 MET A C 1
ATOM 2419 O O . MET A 1 306 ? 13.622 2.668 -27.338 1.00 83.06 306 MET A O 1
ATOM 2423 N N . VAL A 1 307 ? 13.033 0.514 -27.711 1.00 91.06 307 VAL A N 1
ATOM 2424 C CA . VAL A 1 307 ? 12.453 0.264 -26.396 1.00 91.06 307 VAL A CA 1
ATOM 2425 C C . VAL A 1 307 ? 13.592 -0.158 -25.483 1.00 91.06 307 VAL A C 1
ATOM 2427 O O . VAL A 1 307 ? 14.294 -1.127 -25.770 1.00 91.06 307 VAL A O 1
ATOM 2430 N N . THR A 1 308 ? 13.781 0.587 -24.405 1.00 90.44 308 THR A N 1
ATOM 2431 C CA . THR A 1 308 ? 14.903 0.414 -23.476 1.00 90.44 308 THR A CA 1
ATOM 2432 C C . THR A 1 308 ? 14.470 -0.184 -22.149 1.00 90.44 308 THR A C 1
ATOM 2434 O O . THR A 1 308 ? 15.272 -0.838 -21.496 1.00 90.44 308 THR A O 1
ATOM 2437 N N . ALA A 1 309 ? 13.203 -0.010 -21.772 1.00 92.50 309 ALA A N 1
ATOM 2438 C CA . ALA A 1 309 ? 12.647 -0.579 -20.554 1.00 92.50 309 ALA A CA 1
ATOM 2439 C C . ALA A 1 309 ? 11.144 -0.816 -20.695 1.00 92.50 309 ALA A C 1
ATOM 2441 O O . ALA A 1 309 ? 10.435 -0.024 -21.325 1.00 92.50 309 ALA A O 1
ATOM 2442 N N . VAL A 1 310 ? 10.654 -1.892 -20.084 1.00 96.19 310 VAL A N 1
ATOM 2443 C CA . VAL A 1 310 ? 9.224 -2.200 -20.009 1.00 96.19 310 VAL A CA 1
ATOM 2444 C C . VAL A 1 310 ? 8.888 -2.650 -18.594 1.00 96.19 310 VAL A C 1
ATOM 2446 O O . VAL A 1 310 ? 9.555 -3.531 -18.068 1.00 96.19 310 VAL A O 1
ATOM 2449 N N . GLU A 1 311 ? 7.840 -2.090 -17.995 1.00 96.69 311 GLU A N 1
ATOM 2450 C CA . GLU A 1 311 ? 7.385 -2.490 -16.661 1.00 96.69 311 GLU A CA 1
ATOM 2451 C C . GLU A 1 311 ? 5.862 -2.662 -16.625 1.00 96.69 311 GLU A C 1
ATOM 2453 O O . GLU A 1 311 ? 5.140 -1.981 -17.356 1.00 96.69 311 GLU A O 1
ATOM 2458 N N . ILE A 1 312 ? 5.374 -3.602 -15.811 1.00 95.06 312 ILE A N 1
ATOM 2459 C CA . ILE A 1 312 ? 3.945 -3.872 -15.608 1.00 95.06 312 ILE A CA 1
ATOM 2460 C C . ILE A 1 312 ? 3.583 -3.838 -14.129 1.00 95.06 312 ILE A C 1
ATOM 2462 O O . ILE A 1 312 ? 4.340 -4.309 -13.284 1.00 95.06 312 ILE A O 1
ATOM 2466 N N . ASN A 1 313 ? 2.391 -3.327 -13.831 1.00 90.75 313 ASN A N 1
ATOM 2467 C CA . ASN A 1 313 ? 1.722 -3.533 -12.553 1.00 90.75 313 ASN A CA 1
ATOM 2468 C C . ASN A 1 313 ? 0.192 -3.466 -12.708 1.00 90.75 313 ASN A C 1
ATOM 2470 O O . ASN A 1 313 ? -0.338 -3.466 -13.824 1.00 90.75 313 ASN A O 1
ATOM 2474 N N . GLU A 1 314 ? -0.529 -3.360 -11.590 1.00 84.94 314 GLU A N 1
ATOM 2475 C CA . GLU A 1 314 ? -1.991 -3.324 -11.565 1.00 84.94 314 GLU A CA 1
ATOM 2476 C C . GLU A 1 314 ? -2.627 -2.149 -12.344 1.00 84.94 314 GLU A C 1
ATOM 2478 O O . GLU A 1 314 ? -3.803 -2.220 -12.706 1.00 84.94 314 GLU A O 1
ATOM 2483 N N . TYR A 1 315 ? -1.872 -1.087 -12.651 1.00 82.25 315 TYR A N 1
ATOM 2484 C CA . TYR A 1 315 ? -2.345 0.091 -13.390 1.00 82.25 315 TYR A CA 1
ATOM 2485 C C . TYR A 1 315 ? -2.115 -0.001 -14.904 1.00 82.25 315 TYR A C 1
ATOM 2487 O O . TYR A 1 315 ? -2.783 0.694 -15.683 1.00 82.25 315 TYR A O 1
ATOM 2495 N N . GLY A 1 316 ? -1.232 -0.892 -15.356 1.00 90.56 316 GLY A N 1
ATOM 2496 C CA . GLY A 1 316 ? -0.985 -1.149 -16.770 1.00 90.56 316 GLY A CA 1
ATOM 2497 C C . GLY A 1 316 ? 0.483 -1.409 -17.074 1.00 90.56 316 GLY A C 1
ATOM 2498 O O . GLY A 1 316 ? 1.233 -1.876 -16.225 1.00 90.56 316 GLY A O 1
ATOM 2499 N N . VAL A 1 317 ? 0.869 -1.118 -18.315 1.00 95.56 317 VAL A N 1
ATOM 2500 C CA . VAL A 1 317 ? 2.230 -1.329 -18.816 1.00 95.56 317 VAL A CA 1
ATOM 2501 C C . VAL A 1 317 ? 2.853 0.006 -19.175 1.00 95.56 317 VAL A C 1
ATOM 2503 O O . VAL A 1 317 ? 2.217 0.806 -19.859 1.00 95.56 317 VAL A O 1
ATOM 2506 N N . ILE A 1 318 ? 4.092 0.240 -18.756 1.00 95.81 318 ILE A N 1
ATOM 2507 C CA . ILE A 1 318 ? 4.876 1.400 -19.168 1.00 95.81 318 ILE A CA 1
ATOM 2508 C C . ILE A 1 318 ? 6.035 0.957 -20.049 1.00 95.81 318 ILE A C 1
ATOM 2510 O O . ILE A 1 318 ? 6.749 0.011 -19.729 1.00 95.81 318 ILE A O 1
ATOM 2514 N N . VAL A 1 319 ? 6.223 1.672 -21.154 1.00 94.50 319 VAL A N 1
ATOM 2515 C CA . VAL A 1 319 ? 7.296 1.458 -22.125 1.00 94.50 319 VAL A CA 1
ATOM 2516 C C . VAL A 1 319 ? 8.157 2.716 -22.192 1.00 94.50 319 VAL A C 1
ATOM 2518 O O . VAL A 1 319 ? 7.669 3.782 -22.573 1.00 94.50 319 VAL A O 1
ATOM 2521 N N . GLY A 1 320 ? 9.431 2.588 -21.829 1.00 91.50 320 GLY A N 1
ATOM 2522 C CA . GLY A 1 320 ? 10.455 3.621 -21.964 1.00 91.50 320 GLY A CA 1
ATOM 2523 C C . GLY A 1 320 ? 11.271 3.448 -23.239 1.00 91.50 320 GLY A C 1
ATOM 2524 O O . GLY A 1 320 ? 11.566 2.324 -23.651 1.00 91.50 320 GLY A O 1
ATOM 2525 N N . CYS A 1 321 ? 11.606 4.567 -23.881 1.00 87.62 321 CYS A N 1
ATOM 2526 C CA . CYS A 1 321 ? 12.312 4.579 -25.158 1.00 87.62 321 CYS A CA 1
ATOM 2527 C C . CYS A 1 321 ? 13.592 5.413 -25.108 1.00 87.62 321 CYS A C 1
ATOM 2529 O O . CYS A 1 321 ? 13.640 6.470 -24.473 1.00 87.62 321 CYS A O 1
ATOM 2531 N N . ALA A 1 322 ? 14.587 5.007 -25.896 1.00 83.44 322 ALA A N 1
ATOM 2532 C CA . ALA A 1 322 ? 15.881 5.683 -25.976 1.00 83.44 322 ALA A CA 1
ATOM 2533 C C . ALA A 1 322 ? 15.791 7.147 -26.424 1.00 83.44 322 ALA A C 1
ATOM 2535 O O . ALA A 1 322 ? 16.733 7.881 -26.231 1.00 83.44 322 ALA A O 1
ATOM 2536 N N . ASN A 1 323 ? 14.691 7.610 -27.015 1.00 78.25 323 ASN A N 1
ATOM 2537 C CA . ASN A 1 323 ? 14.532 9.003 -27.444 1.00 78.25 323 ASN A CA 1
ATOM 2538 C C . ASN A 1 323 ? 13.750 9.877 -26.442 1.00 78.25 323 ASN A C 1
ATOM 2540 O O . ASN A 1 323 ? 13.220 10.928 -26.818 1.00 78.25 323 ASN A O 1
ATOM 2544 N N . GLY A 1 324 ? 13.597 9.404 -25.203 1.00 79.31 324 GLY A N 1
ATOM 2545 C CA . GLY A 1 324 ? 12.918 10.134 -24.136 1.00 79.31 324 GLY A CA 1
ATOM 2546 C C . GLY A 1 324 ? 11.393 9.990 -24.129 1.00 79.31 324 GLY A C 1
ATOM 2547 O O . GLY A 1 324 ? 10.710 10.690 -23.385 1.00 79.31 324 GLY A O 1
ATOM 2548 N N . TYR A 1 325 ? 10.816 9.115 -24.955 1.00 85.00 325 TYR A N 1
ATOM 2549 C CA . TYR A 1 325 ? 9.372 8.880 -24.925 1.00 85.00 325 TYR A CA 1
ATOM 2550 C C . TYR A 1 325 ? 8.985 7.774 -23.949 1.00 85.00 325 TYR A C 1
ATOM 2552 O O . TYR A 1 325 ? 9.558 6.684 -23.949 1.00 85.00 325 TYR A O 1
ATOM 2560 N N . LEU A 1 326 ? 7.937 8.057 -23.185 1.00 89.12 326 LEU A N 1
ATOM 2561 C CA . LEU A 1 326 ? 7.276 7.140 -22.274 1.00 89.12 326 LEU A CA 1
ATOM 2562 C C . LEU A 1 326 ? 5.866 6.857 -22.795 1.00 89.12 326 LEU A C 1
ATOM 2564 O O . LEU A 1 326 ? 5.126 7.790 -23.111 1.00 89.12 326 LEU A O 1
ATOM 2568 N N . TYR A 1 327 ? 5.469 5.591 -22.858 1.00 88.19 327 TYR A N 1
ATOM 2569 C CA . TYR A 1 327 ? 4.127 5.188 -23.277 1.00 88.19 327 TYR A CA 1
ATOM 2570 C C . TYR A 1 327 ? 3.457 4.373 -22.181 1.00 88.19 327 TYR A C 1
ATOM 2572 O O . TYR A 1 327 ? 4.050 3.437 -21.657 1.00 88.19 327 TYR A O 1
ATOM 2580 N N . SER A 1 328 ? 2.207 4.705 -21.870 1.00 91.94 328 SER A N 1
ATOM 2581 C CA . SER A 1 328 ? 1.332 3.873 -21.049 1.00 91.94 328 SER A CA 1
ATOM 2582 C C . SER A 1 328 ? 0.432 3.049 -21.952 1.00 91.94 328 SER A C 1
ATOM 2584 O O . SER A 1 328 ? -0.247 3.599 -22.821 1.00 91.94 328 SER A O 1
ATOM 2586 N N . LEU A 1 329 ? 0.437 1.738 -21.754 1.00 92.06 329 LEU A N 1
ATOM 2587 C CA . LEU A 1 329 ? -0.316 0.752 -22.509 1.00 92.06 329 LEU A CA 1
ATOM 2588 C C . LEU A 1 329 ? -1.315 0.042 -21.590 1.00 92.06 329 LEU A C 1
ATOM 2590 O O . LEU A 1 329 ? -1.080 -0.179 -20.399 1.00 92.06 329 LEU A O 1
ATOM 2594 N N . ASP A 1 330 ? -2.443 -0.345 -22.170 1.00 91.19 330 ASP A N 1
ATOM 2595 C CA . ASP A 1 330 ? -3.376 -1.275 -21.553 1.00 91.19 330 ASP A CA 1
ATOM 2596 C C . ASP A 1 330 ? -2.753 -2.676 -21.457 1.00 91.19 330 ASP A C 1
ATOM 2598 O O . ASP A 1 330 ? -2.351 -3.250 -22.467 1.00 91.19 330 ASP A O 1
ATOM 2602 N N . SER A 1 331 ? -2.700 -3.249 -20.251 1.00 90.12 331 SER A N 1
ATOM 2603 C CA . SER A 1 331 ? -2.014 -4.526 -20.002 1.00 90.12 331 SER A CA 1
ATOM 2604 C C . SER A 1 331 ? -2.647 -5.730 -20.701 1.00 90.12 331 SER A C 1
ATOM 2606 O O . SER A 1 331 ? -1.965 -6.730 -20.922 1.00 90.12 331 SER A O 1
ATOM 2608 N N . ARG A 1 332 ? -3.926 -5.650 -21.087 1.00 90.50 332 ARG A N 1
ATOM 2609 C CA . ARG A 1 332 ? -4.649 -6.752 -21.741 1.00 90.50 332 ARG A CA 1
ATOM 2610 C C . ARG A 1 332 ? -4.601 -6.692 -23.259 1.00 90.50 332 ARG A C 1
ATOM 2612 O O . ARG A 1 332 ? -4.648 -7.737 -23.893 1.00 90.50 332 ARG A O 1
ATOM 2619 N N . SER A 1 333 ? -4.553 -5.497 -23.835 1.00 91.12 333 SER A N 1
ATOM 2620 C CA . SER A 1 333 ? -4.646 -5.296 -25.286 1.00 91.12 333 SER A CA 1
ATOM 2621 C C . SER A 1 333 ? -3.378 -4.741 -25.928 1.00 91.12 333 SER A C 1
ATOM 2623 O O . SER A 1 333 ? -3.292 -4.724 -27.153 1.00 91.12 333 SER A O 1
ATOM 2625 N N . GLY A 1 334 ? -2.428 -4.232 -25.140 1.00 90.75 334 GLY A N 1
ATOM 2626 C CA . GLY A 1 334 ? -1.227 -3.563 -25.644 1.00 90.75 334 GLY A CA 1
ATOM 2627 C C . GLY A 1 334 ? -1.500 -2.206 -26.298 1.00 90.75 334 GLY A C 1
ATOM 2628 O O . GLY A 1 334 ? -0.596 -1.604 -26.873 1.00 90.75 334 GLY A O 1
ATOM 2629 N N . LYS A 1 335 ? -2.741 -1.700 -26.240 1.00 89.62 335 LYS A N 1
ATOM 2630 C CA . LYS A 1 335 ? -3.099 -0.409 -26.836 1.00 89.62 335 LYS A CA 1
ATOM 2631 C C . LYS A 1 335 ? -2.536 0.738 -26.010 1.00 89.62 335 LYS A C 1
ATOM 2633 O O . LYS A 1 335 ? -2.719 0.779 -24.794 1.00 89.62 335 LYS A O 1
ATOM 2638 N N . VAL A 1 336 ? -1.917 1.702 -26.688 1.00 87.38 336 VAL A N 1
ATOM 2639 C CA . VAL A 1 336 ? -1.427 2.935 -26.065 1.00 87.38 336 VAL A CA 1
ATOM 2640 C C . VAL A 1 336 ? -2.609 3.728 -25.513 1.00 87.38 336 VAL A C 1
ATOM 2642 O O . VAL A 1 336 ? -3.531 4.086 -26.243 1.00 87.38 336 VAL A O 1
ATOM 2645 N N . ARG A 1 337 ? -2.563 4.007 -24.214 1.00 85.56 337 ARG A N 1
ATOM 2646 C CA . ARG A 1 337 ? -3.489 4.888 -23.500 1.00 85.56 337 ARG A CA 1
ATOM 2647 C C . ARG A 1 337 ? -3.000 6.331 -23.521 1.00 85.56 337 ARG A C 1
ATOM 2649 O O . ARG A 1 337 ? -3.793 7.248 -23.709 1.00 85.56 337 ARG A O 1
ATOM 2656 N N . LYS A 1 338 ? -1.699 6.537 -23.300 1.00 84.88 338 LYS A N 1
ATOM 2657 C CA . LYS A 1 338 ? -1.090 7.868 -23.186 1.00 84.88 338 LYS A CA 1
ATOM 2658 C C . LYS A 1 338 ? 0.394 7.820 -23.530 1.00 84.88 338 LYS A C 1
ATOM 2660 O O . LYS A 1 338 ? 1.030 6.781 -23.376 1.00 84.88 338 LYS A O 1
ATOM 2665 N N . SER A 1 339 ? 0.945 8.957 -23.936 1.00 83.19 339 SER A N 1
ATOM 2666 C CA . SER A 1 339 ? 2.384 9.157 -24.101 1.00 83.19 339 SER A CA 1
ATOM 2667 C C . SER A 1 339 ? 2.847 10.433 -23.406 1.00 83.19 339 SER A C 1
ATOM 2669 O O . SER A 1 339 ? 2.096 11.407 -23.331 1.00 83.19 339 SER A O 1
ATOM 2671 N N . ALA A 1 340 ? 4.094 10.440 -22.952 1.00 80.50 340 ALA A N 1
ATOM 2672 C CA . ALA A 1 340 ? 4.801 11.604 -22.438 1.00 80.50 340 ALA A CA 1
ATOM 2673 C C . ALA A 1 340 ? 6.220 11.643 -23.023 1.00 80.50 340 ALA A C 1
ATOM 2675 O O . ALA A 1 340 ? 6.737 10.620 -23.473 1.00 80.50 340 ALA A O 1
ATOM 2676 N N . LYS A 1 341 ? 6.842 12.823 -23.025 1.00 79.62 341 LYS A N 1
ATOM 2677 C CA . LYS A 1 341 ? 8.236 13.009 -23.436 1.00 79.62 341 LYS A CA 1
ATOM 2678 C C . LYS A 1 341 ? 9.000 13.678 -22.294 1.00 79.62 341 LYS A C 1
ATOM 2680 O O . LYS A 1 341 ? 8.516 14.682 -21.775 1.00 79.62 341 LYS A O 1
ATOM 2685 N N . ILE A 1 342 ? 10.158 13.139 -21.918 1.00 75.94 342 ILE A N 1
ATOM 2686 C CA . ILE A 1 342 ? 11.096 13.834 -21.024 1.00 75.94 342 ILE A CA 1
ATOM 2687 C C . ILE A 1 342 ? 11.849 14.909 -21.814 1.00 75.94 342 ILE A C 1
ATOM 2689 O O . ILE A 1 342 ? 12.152 14.732 -22.996 1.00 75.94 342 ILE A O 1
ATOM 2693 N N . GLU A 1 343 ? 12.123 16.047 -21.175 1.00 63.19 343 GLU A N 1
ATOM 2694 C CA . GLU A 1 343 ? 12.772 17.185 -21.840 1.00 63.19 343 GLU A CA 1
ATOM 2695 C C . GLU A 1 343 ? 14.214 16.876 -22.252 1.00 63.19 343 GLU A C 1
ATOM 2697 O O . GLU A 1 343 ? 14.632 17.290 -23.331 1.00 63.19 343 GLU A O 1
ATOM 2702 N N . ASN A 1 344 ? 14.943 16.109 -21.434 1.00 60.00 344 ASN A N 1
ATOM 2703 C CA . ASN A 1 344 ? 16.323 15.706 -21.682 1.00 60.00 344 ASN A CA 1
ATOM 2704 C C . ASN A 1 344 ? 16.508 14.238 -21.291 1.00 60.00 344 ASN A C 1
ATOM 2706 O O . ASN A 1 344 ? 16.173 13.858 -20.175 1.00 60.00 344 ASN A O 1
ATOM 2710 N N . GLY A 1 345 ? 17.053 13.428 -22.197 1.00 62.78 345 GLY A N 1
ATOM 2711 C CA . GLY A 1 345 ? 17.572 12.110 -21.844 1.00 62.78 345 GLY A CA 1
ATOM 2712 C C . GLY A 1 345 ? 17.067 10.962 -22.707 1.00 62.78 345 GLY A C 1
ATOM 2713 O O . GLY A 1 345 ? 15.932 10.937 -23.188 1.00 62.78 345 GLY A O 1
ATOM 2714 N N . ASN A 1 346 ? 17.949 9.983 -22.860 1.00 77.88 346 ASN A N 1
ATOM 2715 C CA . ASN A 1 346 ? 17.596 8.651 -23.311 1.00 77.88 346 ASN A CA 1
ATOM 2716 C C . ASN A 1 346 ? 17.129 7.871 -22.084 1.00 77.88 346 ASN A C 1
ATOM 2718 O O . ASN A 1 346 ? 17.856 7.811 -21.090 1.00 77.88 346 ASN A O 1
ATOM 2722 N N . ILE A 1 347 ? 15.927 7.296 -22.127 1.00 82.69 347 ILE A N 1
ATOM 2723 C CA . ILE A 1 347 ? 15.429 6.498 -21.003 1.00 82.69 347 ILE A CA 1
ATOM 2724 C C . ILE A 1 347 ? 16.260 5.222 -20.937 1.00 82.69 347 ILE A C 1
ATOM 2726 O O . ILE A 1 347 ? 16.307 4.481 -21.915 1.00 82.69 347 ILE A O 1
ATOM 2730 N N . SER A 1 348 ? 16.881 4.959 -19.794 1.00 84.50 348 SER A N 1
ATOM 2731 C CA . SER A 1 348 ? 17.688 3.762 -19.537 1.00 84.50 348 SER A CA 1
ATOM 2732 C C . SER A 1 348 ? 16.963 2.740 -18.661 1.00 84.50 348 SER A C 1
ATOM 2734 O O . SER A 1 348 ? 17.306 1.562 -18.679 1.00 84.50 348 SER A O 1
ATOM 2736 N N . GLY A 1 349 ? 15.940 3.164 -17.914 1.00 88.38 349 GLY A N 1
ATOM 2737 C CA . GLY A 1 349 ? 15.180 2.289 -17.030 1.00 88.38 349 GLY A CA 1
ATOM 2738 C C . GLY A 1 349 ? 13.821 2.866 -16.661 1.00 88.38 349 GLY A C 1
ATOM 2739 O O . GLY A 1 349 ? 13.652 4.081 -16.572 1.00 88.38 349 GLY A O 1
ATOM 2740 N N . VAL A 1 350 ? 12.856 1.983 -16.421 1.00 89.75 350 VAL A N 1
ATOM 2741 C CA . VAL A 1 350 ? 11.538 2.327 -15.886 1.00 89.75 350 VAL A CA 1
ATOM 2742 C C . VAL A 1 350 ? 11.246 1.412 -14.706 1.00 89.75 350 VAL A C 1
ATOM 2744 O O . VAL A 1 350 ? 11.487 0.209 -14.776 1.00 89.75 350 VAL A O 1
ATOM 2747 N N . PHE A 1 351 ? 10.717 1.986 -13.634 1.00 91.06 351 PHE A N 1
ATOM 2748 C CA . PHE A 1 351 ? 10.242 1.261 -12.465 1.00 91.06 351 PHE A CA 1
ATOM 2749 C C . PHE A 1 351 ? 8.872 1.792 -12.059 1.00 91.06 351 PHE A C 1
ATOM 2751 O O . PHE A 1 351 ? 8.637 2.998 -12.106 1.00 91.06 351 PHE A O 1
ATOM 2758 N N . MET A 1 352 ? 7.969 0.899 -11.659 1.00 85.88 352 MET A N 1
ATOM 2759 C CA . MET A 1 352 ? 6.623 1.276 -11.244 1.00 85.88 352 MET A CA 1
ATOM 2760 C C . MET A 1 352 ? 6.358 0.890 -9.795 1.00 85.88 352 MET A C 1
ATOM 2762 O O . MET A 1 352 ? 6.560 -0.254 -9.389 1.00 85.88 352 MET A O 1
ATOM 2766 N N . ASN A 1 353 ? 5.813 1.831 -9.028 1.00 80.19 353 ASN A N 1
ATOM 2767 C CA . ASN A 1 353 ? 5.379 1.609 -7.658 1.00 80.19 353 ASN A CA 1
ATOM 2768 C C . ASN A 1 353 ? 3.945 2.115 -7.467 1.00 80.19 353 ASN A C 1
ATOM 2770 O O . ASN A 1 353 ? 3.706 3.265 -7.103 1.00 80.19 353 ASN A O 1
ATOM 2774 N N . GLY A 1 354 ? 2.968 1.240 -7.714 1.00 82.75 354 GLY A N 1
ATOM 2775 C CA . GLY A 1 354 ? 1.572 1.663 -7.806 1.00 82.75 354 GLY A CA 1
ATOM 2776 C C . GLY A 1 354 ? 1.379 2.610 -8.996 1.00 82.75 354 GLY A C 1
ATOM 2777 O O . GLY A 1 354 ? 1.764 2.275 -10.112 1.00 82.75 354 GLY A O 1
ATOM 2778 N N . LYS A 1 355 ? 0.810 3.798 -8.779 1.00 78.00 355 LYS A N 1
ATOM 2779 C CA . LYS A 1 355 ? 0.624 4.777 -9.862 1.00 78.00 355 LYS A CA 1
ATOM 2780 C C . LYS A 1 355 ? 1.896 5.523 -10.250 1.00 78.00 355 LYS A C 1
ATOM 2782 O O . LYS A 1 355 ? 1.926 6.124 -11.318 1.00 78.00 355 LYS A O 1
ATOM 2787 N N . GLU A 1 356 ? 2.928 5.522 -9.415 1.00 80.56 356 GLU A N 1
ATOM 2788 C CA . GLU A 1 356 ? 4.157 6.228 -9.760 1.00 80.56 356 GLU A CA 1
ATOM 2789 C C . GLU A 1 356 ? 5.011 5.422 -10.725 1.00 80.56 356 GLU A C 1
ATOM 2791 O O . GLU A 1 356 ? 5.189 4.210 -10.587 1.00 80.56 356 GLU A O 1
ATOM 2796 N N . ILE A 1 357 ? 5.577 6.154 -11.671 1.00 80.75 357 ILE A N 1
ATOM 2797 C CA . ILE A 1 357 ? 6.530 5.692 -12.650 1.00 80.75 357 ILE A CA 1
ATOM 2798 C C . ILE A 1 357 ? 7.821 6.485 -12.444 1.00 80.75 357 ILE A C 1
ATOM 2800 O O . ILE A 1 357 ? 7.839 7.703 -12.622 1.00 80.75 357 ILE A O 1
ATOM 2804 N N . ILE A 1 358 ? 8.903 5.795 -12.104 1.00 85.69 358 ILE A N 1
ATOM 2805 C CA . ILE A 1 358 ? 10.251 6.355 -12.013 1.00 85.69 358 ILE A CA 1
ATOM 2806 C C . ILE A 1 358 ? 10.993 6.001 -13.297 1.00 85.69 358 ILE A C 1
ATOM 2808 O O . ILE A 1 358 ? 11.021 4.843 -13.712 1.00 85.69 358 ILE A O 1
ATOM 2812 N N . VAL A 1 359 ? 11.595 7.002 -13.928 1.00 82.00 359 VAL A N 1
ATOM 2813 C CA . VAL A 1 359 ? 12.259 6.892 -15.226 1.00 82.00 359 VAL A CA 1
ATOM 2814 C C . VAL A 1 359 ? 13.709 7.323 -15.068 1.00 82.00 359 VAL A C 1
ATOM 2816 O O . VAL A 1 359 ? 13.983 8.505 -14.883 1.00 82.00 359 VAL A O 1
ATOM 2819 N N . GLY A 1 360 ? 14.636 6.371 -15.127 1.00 81.19 360 GLY A N 1
ATOM 2820 C CA . GLY A 1 360 ? 16.073 6.645 -15.141 1.00 81.19 360 GLY A CA 1
ATOM 2821 C C . GLY A 1 360 ? 16.548 7.012 -16.544 1.00 81.19 360 GLY A C 1
ATOM 2822 O O . GLY A 1 360 ? 16.056 6.450 -17.526 1.00 81.19 360 GLY A O 1
ATOM 2823 N N . CYS A 1 361 ? 17.486 7.953 -16.638 1.00 76.88 361 CYS A N 1
ATOM 2824 C CA . CYS A 1 361 ? 18.017 8.454 -17.903 1.00 76.88 361 CYS A CA 1
ATOM 2825 C C . CYS A 1 361 ? 19.542 8.339 -17.971 1.00 76.88 361 CYS A C 1
ATOM 2827 O O . CYS A 1 361 ? 20.235 8.358 -16.955 1.00 76.88 361 CYS A O 1
ATOM 2829 N N . GLU A 1 362 ? 20.078 8.218 -19.187 1.00 77.31 362 GLU A N 1
ATOM 2830 C CA . GLU A 1 362 ? 21.528 8.109 -19.424 1.00 77.31 362 GLU A CA 1
ATOM 2831 C C . GLU A 1 362 ? 22.319 9.358 -19.002 1.00 77.31 362 GLU A C 1
ATOM 2833 O O . GLU A 1 362 ? 23.520 9.272 -18.769 1.00 77.31 362 GLU A O 1
ATOM 2838 N N . ASP A 1 363 ? 21.661 10.511 -18.853 1.00 71.31 363 ASP A N 1
ATOM 2839 C CA . ASP A 1 363 ? 22.280 11.755 -18.381 1.00 71.31 363 ASP A CA 1
ATOM 2840 C C . ASP A 1 363 ? 22.513 11.786 -16.856 1.00 71.31 363 ASP A C 1
ATOM 2842 O O . ASP A 1 363 ? 22.914 12.813 -16.304 1.00 71.31 363 ASP A O 1
ATOM 2846 N N . GLY A 1 364 ? 22.255 10.667 -16.170 1.00 71.12 364 GLY A N 1
ATOM 2847 C CA . GLY A 1 364 ? 22.415 10.517 -14.726 1.00 71.12 364 GLY A CA 1
ATOM 2848 C C . GLY A 1 364 ? 21.255 11.085 -13.910 1.00 71.12 364 GLY A C 1
ATOM 2849 O O . GLY A 1 364 ? 21.333 11.100 -12.681 1.00 71.12 364 GLY A O 1
ATOM 2850 N N . LYS A 1 365 ? 20.179 11.549 -14.558 1.00 73.44 365 LYS A N 1
ATOM 2851 C CA . LYS A 1 365 ? 18.969 12.033 -13.886 1.00 73.44 365 LYS A CA 1
ATOM 2852 C C . LYS A 1 365 ? 17.882 10.969 -13.877 1.00 73.44 365 LYS A C 1
ATOM 2854 O O . LYS A 1 365 ? 17.898 10.004 -14.642 1.00 73.44 365 LYS A O 1
ATOM 2859 N N . TYR A 1 366 ? 16.902 11.174 -13.007 1.00 78.31 366 TYR A N 1
ATOM 2860 C CA . TYR A 1 366 ? 15.648 10.444 -13.055 1.00 78.31 366 TYR A CA 1
ATOM 2861 C C . TYR A 1 366 ? 14.471 11.415 -13.038 1.00 78.31 366 TYR A C 1
ATOM 2863 O O . TYR A 1 366 ? 14.568 12.531 -12.526 1.00 78.31 366 TYR A O 1
ATOM 2871 N N . TYR A 1 367 ? 13.359 10.966 -13.603 1.00 74.19 367 TYR A N 1
ATOM 2872 C CA . TYR A 1 367 ? 12.099 11.691 -13.676 1.00 74.19 367 TYR A CA 1
ATOM 2873 C C . TYR A 1 367 ? 11.002 10.845 -13.049 1.00 74.19 367 TYR A C 1
ATOM 2875 O O . TYR A 1 367 ? 11.043 9.616 -13.127 1.00 74.19 367 TYR A O 1
ATOM 2883 N N . THR A 1 368 ? 10.008 11.489 -12.451 1.00 75.88 368 THR A N 1
ATOM 2884 C CA . THR A 1 368 ? 8.843 10.802 -11.893 1.00 75.88 368 THR A CA 1
ATOM 2885 C C . THR A 1 368 ? 7.573 11.250 -12.604 1.00 75.88 368 THR A C 1
ATOM 2887 O O . THR A 1 368 ? 7.412 12.414 -12.972 1.00 75.88 368 THR A O 1
ATOM 2890 N N . TYR A 1 369 ? 6.677 10.296 -12.835 1.00 69.44 369 TYR A N 1
ATOM 2891 C CA . TYR A 1 369 ? 5.368 10.499 -13.443 1.00 69.44 369 TYR A CA 1
ATOM 2892 C C . TYR A 1 369 ? 4.304 9.768 -12.633 1.00 69.44 369 TYR A C 1
ATOM 2894 O O . TYR A 1 369 ? 4.590 8.760 -11.993 1.00 69.44 369 TYR A O 1
ATOM 2902 N N . GLU A 1 370 ? 3.061 10.231 -12.719 1.00 73.19 370 GLU A N 1
ATOM 2903 C CA . GLU A 1 370 ? 1.909 9.522 -12.169 1.00 73.19 370 GLU A CA 1
ATOM 2904 C C . GLU A 1 370 ? 1.021 8.984 -13.297 1.00 73.19 370 GLU A C 1
ATOM 2906 O O . GLU A 1 370 ? 0.703 9.673 -14.274 1.00 73.19 370 GLU A O 1
ATOM 2911 N N . GLN A 1 371 ? 0.634 7.719 -13.171 1.00 61.50 371 GLN A N 1
ATOM 2912 C CA . GLN A 1 371 ? -0.308 7.057 -14.052 1.00 61.50 371 GLN A CA 1
ATOM 2913 C C . GLN A 1 371 ? -1.736 7.366 -13.588 1.00 61.50 371 GLN A C 1
ATOM 2915 O O . GLN A 1 371 ? -2.221 6.807 -12.602 1.00 61.50 371 GLN A O 1
ATOM 2920 N N . ASN A 1 372 ? -2.399 8.276 -14.308 1.00 56.84 372 ASN A N 1
ATOM 2921 C CA . ASN A 1 372 ? -3.772 8.705 -14.015 1.00 56.84 372 ASN A CA 1
ATOM 2922 C C . ASN A 1 372 ? -4.784 7.562 -14.104 1.00 56.84 372 ASN A C 1
ATOM 2924 O O . ASN A 1 372 ? -4.855 6.930 -15.185 1.00 56.84 372 ASN A O 1
#

pLDDT: mean 82.66, std 18.48, range [28.11, 98.38]

Sequence (372 aa):
MEGMADLPKYEEARERLRRLIMDRGIKWGEGMMRGDVRAKWTFDLREVLLTPEGSYLSSVLFSEMLKGFDFDMVGGPSLAAEAIVCPLILHLRKNGKNVPGFIVRKEAKSSGLIKLVEGPVNERAKVVLVDDAINQGNSKFRSINLLRQAGCEAVGVVTLVDFRNTGSKNLEERGFKVKSAFVLNDFPLNENKLFIYENASVTEAKFEPEKHSKEVPAILEQYRDDIRGKIFVDKMAGIIFFALSDGVAYAIDSSGDVLWKRRLGIEVHLESQDASILLFRTDSYRVFSLDKGTGAINWSYENKNMVTAVEINEYGVIVGCANGYLYSLDSRSGKVRKSAKIENGNISGVFMNGKEIIVGCEDGKYYTYEQN

Radius of gyration: 27.53 Å; chains: 1; bounding box: 56×66×75 Å

Secondary structure (DSSP, 8-state):
------PPPHHHHHHHHHHHIIIIIEEES-SB-SSSPBPSEEE-THHHHTSHHHHHHHHHHHHHHTTT---SEEEEETTHHHHHHHHHHHHHHHTT----EEEE-SS--SSSS--SEESS--TT-EEEEEEEEESSSHHHHHHHHHHHHTT-EEEEEEEEEE--SSHHHHHHTTT-EEEEEEEGGGS-SSS------SS---------------PPPGGGGGGTTTB-B--EEETTTTEEEEEBTTSEEEEEETT--EEEEEE-SSSEEEEEE-SSEEEEEETTSEEEEEETTT--EEEEEE-SS-EEEEEEETTEEEEEETTSEEEEE-TTT--EEEEEE-SS--EEEEEEETTEEEEEETTS-EEEEE--